Protein 2OXN (pdb70)

Organism: Vibrio cholerae serotype O1 (strain ATCC 39315 / El Tor Inaba N16961) (NCBI:txid243277)

Sequence (333 aa):
MGPLWLDVAGYELSAEDREILQHPTVGGVILFGRNYHDNQQLLALNKAIRQAAKRPILIGVDQEGGRVQRFREGFSRIPPAQYYARAENGVELAEQGGWLMAAELIAHDVDLSFAPVLDMGFACKAIGNRAFGEDVQTVLKHSSAFLRGMKAVGMATTGKHFPGHGAVIADSHLETPYDERETIAQDMAIFRAQIEAGVLDAMMPAHVVYPHYDAQPASGSSYWLKQVLREELGFKGIVFSDDLSMMEGAAVMGGPVERSHQALVAGCDMILICNKREAAVEVLDNLPIMEVPQAEALLKKQQFSYSELKRLERWQQASANMQRLIEQFSEHHH

Solvent-accessible surface area: 13878 Å² total; per-residue (Å²): 13,0,0,0,0,0,7,3,88,21,102,144,23,56,70,84,6,118,124,17,0,79,50,69,0,0,0,0,0,4,0,26,33,92,0,20,114,54,31,126,28,0,56,62,3,0,128,33,0,61,117,10,2,150,64,69,1,0,0,0,0,18,3,8,2,4,114,16,5,80,0,96,137,46,20,18,72,3,0,14,5,26,12,0,36,114,11,179,72,2,49,102,19,0,23,36,0,0,8,0,3,0,0,3,0,3,4,1,37,0,2,0,0,0,1,2,2,0,0,23,13,62,66,4,194,58,3,12,36,33,0,3,3,114,67,26,124,35,0,28,128,12,0,42,1,2,1,132,0,0,72,45,7,4,3,3,0,1,0,4,23,0,0,0,26,2,23,14,122,79,103,37,158,125,107,23,32,76,4,111,75,140,85,2,63,111,2,26,36,0,0,92,34,5,16,125,65,63,36,14,50,0,0,20,3,1,23,0,3,0,55,104,62,30,81,90,31,0,1,27,0,52,60,0,0,89,100,12,0,61,136,109,12,30,6,178,19,4,0,0,0,7,39,0,28,92,21,24,59,110,135,74,17,31,18,31,94,13,0,91,74,5,21,84,8,9,6,28,0,0,9,0,6,102,89,61,132,4,1,39,69,0,10,106,88,11,106,104,83,123,5,79,97,0,74,71,0,49,39,159,75,164,41,52,33,67,84,2,90,172,88,132,114,40,82,96,0,22,47,26,0,70,125,0,14,75,80,45,12,142,162,82,161

Secondary structure (DSSP, 8-state):
--SEEE--SSSS--HHHHHHHTSTTEEEEEE-GGG-S-HHHHHHHHHHHHHHHSS--EEEE-EEETTEES--TTS-----GGGGGGSTTHHHHHHHHHHHHHHHHHTTT--EE---B----S-STTTGGGSS-SSHHHHHHHHHHHHHHHHHTT---EEEEET--TT--S--SSSS-B---S--HHHHHHHHHHHHHT--SEEEE-S-BBTTTBSS-GGG-HIIIIIIIIIIT---SEEEEEEGGGS-HHHH-SHHHHHHHHHHHT-SEEE--S-HHHHHHHHHHSPP---GGGGGGS-S----HHHHHTSHHHHHHHHHHHHHHHHH-STT-

Structure (mmCIF, N/CA/C/O backbone):
data_2OXN
#
_entry.id   2OXN
#
_cell.length_a   48.734
_cell.length_b   67.850
_cell.length_c   96.894
_cell.angle_alpha   90.000
_cell.angle_beta   90.000
_cell.angle_gamma   90.000
#
_symmetry.space_group_name_H-M   'P 21 21 21'
#
loop_
_entity.id
_entity.type
_entity.pdbx_description
1 polymer Beta-hexosaminidase
2 non-polymer 'O-(2-ACETAMIDO-2-DEOXY D-GLUCOPYRANOSYLIDENE) AMINO-N-PHENYLCARBAMATE'
3 water water
#
loop_
_atom_site.group_PDB
_atom_site.id
_atom_site.type_symbol
_atom_site.label_atom_id
_atom_site.label_alt_id
_atom_site.label_comp_id
_atom_site.label_asym_id
_atom_site.label_entity_id
_atom_site.label_seq_id
_atom_site.pdbx_PDB_ins_code
_atom_site.Cartn_x
_atom_site.Cartn_y
_atom_site.Cartn_z
_atom_site.occupancy
_atom_site.B_iso_or_equiv
_atom_site.auth_seq_id
_atom_site.auth_comp_id
_atom_site.auth_asym_id
_atom_site.auth_atom_id
_atom_site.pdbx_PDB_model_num
ATOM 1 N N . MET A 1 1 ? -18.621 -6.865 4.099 1.00 9.96 1 MET A N 1
ATOM 2 C CA . MET A 1 1 ? -17.227 -7.335 4.361 1.00 9.63 1 MET A CA 1
ATOM 3 C C . MET A 1 1 ? -17.264 -8.467 5.357 1.00 8.11 1 MET A C 1
ATOM 4 O O . MET A 1 1 ? -17.847 -8.327 6.433 1.00 7.87 1 MET A O 1
ATOM 9 N N . GLY A 1 2 ? -16.622 -9.569 5.002 1.00 6.80 2 GLY A N 1
ATOM 10 C CA . GLY A 1 2 ? -16.415 -10.660 5.930 1.00 6.73 2 GLY A CA 1
ATOM 11 C C . GLY A 1 2 ? -15.089 -10.528 6.648 1.00 6.45 2 GLY A C 1
ATOM 12 O O . GLY A 1 2 ? -14.388 -9.526 6.506 1.00 6.11 2 GLY A O 1
ATOM 13 N N . PRO A 1 3 ? -14.750 -11.533 7.456 1.00 5.71 3 PRO A N 1
ATOM 14 C CA . PRO A 1 3 ? -13.564 -11.427 8.304 1.00 5.22 3 PRO A CA 1
ATOM 15 C C . PRO A 1 3 ? -12.220 -11.653 7.614 1.00 5.25 3 PRO A C 1
ATOM 16 O O . PRO A 1 3 ? -11.187 -11.329 8.194 1.00 5.03 3 PRO A O 1
ATOM 20 N N . LEU A 1 4 ? -12.218 -12.237 6.421 1.00 4.78 4 LEU A N 1
ATOM 21 C CA . LEU A 1 4 ? -10.957 -12.777 5.870 1.00 4.81 4 LEU A CA 1
ATOM 22 C C . LEU A 1 4 ? -10.203 -11.780 4.978 1.00 4.31 4 LEU A C 1
ATOM 23 O O . LEU A 1 4 ? -10.765 -11.258 3.988 1.00 4.28 4 LEU A O 1
ATOM 28 N N . TRP A 1 5 ? -8.922 -11.559 5.325 1.00 4.10 5 TRP A N 1
ATOM 29 C CA . TRP A 1 5 ? -7.940 -10.942 4.445 1.00 4.55 5 TRP A CA 1
ATOM 30 C C . TRP A 1 5 ? -7.163 -12.066 3.757 1.00 5.24 5 TRP A C 1
ATOM 31 O O . TRP A 1 5 ? -6.590 -12.944 4.440 1.00 5.66 5 TRP A O 1
ATOM 42 N N . LEU A 1 6 ? -7.141 -12.038 2.434 1.00 4.92 6 LEU A N 1
ATOM 43 C CA . LEU A 1 6 ? -6.326 -12.968 1.645 1.00 5.37 6 LEU A CA 1
ATOM 44 C C . LEU A 1 6 ? -5.496 -12.191 0.607 1.00 5.06 6 LEU A C 1
ATOM 45 O O . LEU A 1 6 ? -5.507 -10.967 0.574 1.00 4.60 6 LEU A O 1
ATOM 50 N N . ASP A 1 7 ? -4.738 -12.912 -0.201 1.00 5.52 7 ASP A N 1
ATOM 51 C CA . ASP A 1 7 ? -3.841 -12.282 -1.181 1.00 5.27 7 ASP A CA 1
ATOM 52 C C . ASP A 1 7 ? -3.986 -13.022 -2.519 1.00 5.72 7 ASP A C 1
ATOM 53 O O . ASP A 1 7 ? -4.712 -14.023 -2.622 1.00 4.83 7 ASP A O 1
ATOM 58 N N . VAL A 1 8 ? -3.303 -12.504 -3.534 1.00 5.18 8 VAL A N 1
ATOM 59 C CA . VAL A 1 8 ? -3.317 -13.065 -4.871 1.00 5.23 8 VAL A CA 1
ATOM 60 C C . VAL A 1 8 ? -1.861 -13.261 -5.323 1.00 5.21 8 VAL A C 1
ATOM 61 O O . VAL A 1 8 ? -0.933 -12.684 -4.740 1.00 4.94 8 VAL A O 1
ATOM 65 N N . ALA A 1 9 ? -1.687 -14.029 -6.393 1.00 5.16 9 ALA A N 1
ATOM 66 C CA . ALA A 1 9 ? -0.366 -14.509 -6.803 1.00 5.42 9 ALA A CA 1
ATOM 67 C C . ALA A 1 9 ? 0.502 -13.456 -7.494 1.00 5.65 9 ALA A C 1
ATOM 68 O O . ALA A 1 9 ? 1.724 -13.492 -7.356 1.00 5.28 9 ALA A O 1
ATOM 70 N N . GLY A 1 10 ? -0.110 -12.535 -8.240 1.00 5.39 10 GLY A N 1
ATOM 71 C CA . GLY A 1 10 ? 0.667 -11.699 -9.152 1.00 6.05 10 GLY A CA 1
ATOM 72 C C . GLY A 1 10 ? 0.115 -10.330 -9.490 1.00 6.08 10 GLY A C 1
ATOM 73 O O . GLY A 1 10 ? -0.528 -9.668 -8.662 1.00 6.02 10 GLY A O 1
ATOM 74 N N . TYR A 1 11 ? 0.414 -9.898 -10.712 1.00 6.20 11 TYR A N 1
ATOM 75 C CA . TYR A 1 11 ? 0.148 -8.501 -11.123 1.00 7.32 11 TYR A CA 1
ATOM 76 C C . TYR A 1 11 ? -1.261 -8.232 -11.623 1.00 7.98 11 TYR A C 1
ATOM 77 O O . TYR A 1 11 ? -1.662 -7.068 -11.725 1.00 7.81 11 TYR A O 1
ATOM 86 N N . GLU A 1 12 ? -1.967 -9.294 -11.991 1.00 8.91 12 GLU A N 1
ATOM 87 C CA . GLU A 1 12 ? -3.339 -9.214 -12.476 1.00 9.86 12 GLU A CA 1
ATOM 88 C C . GLU A 1 12 ? -4.144 -10.326 -11.846 1.00 9.67 12 GLU A C 1
ATOM 89 O O . GLU A 1 12 ? -3.576 -11.306 -11.356 1.00 8.74 12 GLU A O 1
ATOM 95 N N . LEU A 1 13 ? -5.464 -10.187 -11.863 1.00 9.65 13 LEU A N 1
ATOM 96 C CA . LEU A 1 13 ? -6.341 -11.209 -11.294 1.00 9.98 13 LEU A CA 1
ATOM 97 C C . LEU A 1 13 ? -6.519 -12.392 -12.247 1.00 9.92 13 LEU A C 1
ATOM 98 O O . LEU A 1 13 ? -6.757 -12.185 -13.453 1.00 10.09 13 LEU A O 1
ATOM 103 N N . SER A 1 14 ? -6.448 -13.602 -11.700 1.00 9.85 14 SER A N 1
ATOM 104 C CA . SER A 1 14 ? -6.856 -14.807 -12.421 1.00 10.57 14 SER A CA 1
ATOM 105 C C . SER A 1 14 ? -8.376 -14.979 -12.373 1.00 10.36 14 SER A C 1
ATOM 106 O O . SER A 1 14 ? -9.080 -14.308 -11.620 1.00 10.16 14 SER A O 1
ATOM 109 N N . ALA A 1 15 ? -8.890 -15.931 -13.142 1.00 11.09 15 ALA A N 1
ATOM 110 C CA . ALA A 1 15 ? -10.300 -16.254 -13.036 1.00 11.28 15 ALA A CA 1
ATOM 111 C C . ALA A 1 15 ? -10.670 -16.692 -11.624 1.00 11.03 15 ALA A C 1
ATOM 112 O O . ALA A 1 15 ? -11.712 -16.276 -11.110 1.00 11.11 15 ALA A O 1
ATOM 114 N N . GLU A 1 16 ? -9.829 -17.523 -11.005 1.00 11.71 16 GLU A N 1
ATOM 115 C CA . GLU A 1 16 ? -10.076 -17.988 -9.629 1.00 11.77 16 GLU A CA 1
ATOM 116 C C . GLU A 1 16 ? -10.122 -16.791 -8.689 1.00 10.55 16 GLU A C 1
ATOM 117 O O . GLU A 1 16 ? -10.963 -16.745 -7.802 1.00 8.39 16 GLU A O 1
ATOM 123 N N . ASP A 1 17 ? -9.183 -15.857 -8.860 1.00 9.96 17 ASP A N 1
ATOM 124 C CA . ASP A 1 17 ? -9.153 -14.657 -8.009 1.00 10.46 17 ASP A CA 1
ATOM 125 C C . ASP A 1 17 ? -10.486 -13.928 -8.089 1.00 10.72 17 ASP A C 1
ATOM 126 O O . ASP A 1 17 ? -11.058 -13.561 -7.068 1.00 10.22 17 ASP A O 1
ATOM 131 N N . ARG A 1 18 ? -10.973 -13.708 -9.306 1.00 11.78 18 ARG A N 1
ATOM 132 C CA . ARG A 1 18 ? -12.212 -12.921 -9.496 1.00 13.38 18 ARG A CA 1
ATOM 133 C C . ARG A 1 18 ? -13.411 -13.583 -8.839 1.00 14.37 18 ARG A C 1
ATOM 134 O O . ARG A 1 18 ? -14.274 -12.896 -8.257 1.00 14.65 18 ARG A O 1
ATOM 142 N N . GLU A 1 19 ? -13.441 -14.911 -8.900 1.00 14.74 19 GLU A N 1
ATOM 143 C CA . GLU A 1 19 ? -14.487 -15.709 -8.248 1.00 15.08 19 GLU A CA 1
ATOM 144 C C . GLU A 1 19 ? -14.439 -15.621 -6.713 1.00 14.63 19 GLU A C 1
ATOM 145 O O . GLU A 1 19 ? -15.473 -15.396 -6.065 1.00 14.67 19 GLU A O 1
ATOM 151 N N . ILE A 1 20 ? -13.247 -15.819 -6.157 1.00 13.52 20 ILE A N 1
ATOM 152 C CA . ILE A 1 20 ? -13.005 -15.774 -4.710 1.00 13.02 20 ILE A CA 1
ATOM 153 C C . ILE A 1 20 ? -13.357 -14.425 -4.076 1.00 11.92 20 ILE A C 1
ATOM 154 O O . ILE A 1 20 ? -13.907 -14.370 -2.978 1.00 10.76 20 ILE A O 1
ATOM 159 N N . LEU A 1 21 ? -13.054 -13.341 -4.781 1.00 10.63 21 LEU A N 1
ATOM 160 C CA . LEU A 1 21 ? -13.177 -12.015 -4.205 1.00 11.13 21 LEU A CA 1
ATOM 161 C C . LEU A 1 21 ? -14.633 -11.646 -3.950 1.00 10.38 21 LEU A C 1
ATOM 162 O O . LEU A 1 21 ? -14.909 -10.804 -3.103 1.00 11.08 21 LEU A O 1
ATOM 167 N N . GLN A 1 22 ? -15.541 -12.310 -4.665 1.00 10.96 22 GLN A N 1
ATOM 168 C CA . GLN A 1 22 ? -17.000 -12.152 -4.487 1.00 11.87 22 GLN A CA 1
ATOM 169 C C . GLN A 1 22 ? -17.535 -12.838 -3.217 1.00 10.98 22 GLN A C 1
ATOM 170 O O . GLN A 1 22 ? -18.676 -12.596 -2.777 1.00 10.51 22 GLN A O 1
ATOM 176 N N . HIS A 1 23 ? -16.745 -13.747 -2.666 1.00 9.33 23 HIS A N 1
ATOM 177 C CA . HIS A 1 23 ? -17.225 -14.549 -1.562 1.00 9.13 23 HIS A CA 1
ATOM 178 C C . HIS A 1 23 ? -17.468 -13.684 -0.311 1.00 8.18 23 HIS A C 1
ATOM 179 O O . HIS A 1 23 ? -16.633 -12.859 0.047 1.00 8.53 23 HIS A O 1
ATOM 186 N N . PRO A 1 24 ? -18.646 -13.839 0.335 1.00 7.55 24 PRO A N 1
ATOM 187 C CA . PRO A 1 24 ? -18.982 -12.961 1.475 1.00 7.17 24 PRO A CA 1
ATOM 188 C C . PRO A 1 24 ? -18.037 -13.005 2.690 1.00 6.67 24 PRO A C 1
ATOM 189 O O . PRO A 1 24 ? -17.998 -12.073 3.495 1.00 6.01 24 PRO A O 1
ATOM 193 N N . THR A 1 25 ? -17.299 -14.097 2.829 1.00 6.21 25 THR A N 1
ATOM 194 C CA . THR A 1 25 ? -16.312 -14.244 3.900 1.00 5.16 25 THR A CA 1
ATOM 195 C C . THR A 1 25 ? -15.070 -13.365 3.674 1.00 4.92 25 THR A C 1
ATOM 196 O O . THR A 1 25 ? -14.397 -12.992 4.630 1.00 4.73 25 THR A O 1
ATOM 200 N N . VAL A 1 26 ? -14.820 -12.978 2.433 1.00 4.55 26 VAL A N 1
ATOM 201 C CA . VAL A 1 26 ? -13.712 -12.058 2.141 1.00 5.14 26 VAL A CA 1
ATOM 202 C C . VAL A 1 26 ? -14.060 -10.643 2.640 1.00 4.91 26 VAL A C 1
ATOM 203 O O . VAL A 1 26 ? -15.168 -10.123 2.393 1.00 5.81 26 VAL A O 1
ATOM 207 N N . GLY A 1 27 ? -13.107 -10.021 3.339 1.00 4.30 27 GLY A N 1
ATOM 208 C CA . GLY A 1 27 ? -13.183 -8.625 3.736 1.00 5.04 27 GLY A CA 1
ATOM 209 C C . GLY A 1 27 ? -12.112 -7.733 3.155 1.00 5.20 27 GLY A C 1
ATOM 210 O O . GLY A 1 27 ? -12.316 -6.520 3.048 1.00 5.77 27 GLY A O 1
ATOM 211 N N . GLY A 1 28 ? -10.962 -8.310 2.784 1.00 4.68 28 GLY A N 1
ATOM 212 C CA . GLY A 1 28 ? -9.872 -7.494 2.292 1.00 4.13 28 GLY A CA 1
ATOM 213 C C . GLY A 1 28 ? -8.850 -8.262 1.501 1.00 4.76 28 GLY A C 1
ATOM 214 O O . GLY A 1 28 ? -8.764 -9.491 1.591 1.00 4.95 28 GLY A O 1
ATOM 215 N N . VAL A 1 29 ? -8.065 -7.526 0.726 1.00 4.51 29 VAL A N 1
ATOM 216 C CA . VAL A 1 29 ? -6.907 -8.090 0.053 1.00 4.78 29 VAL A CA 1
ATOM 217 C C . VAL A 1 29 ? -5.679 -7.413 0.602 1.00 5.02 29 VAL A C 1
ATOM 218 O O . VAL A 1 29 ? -5.642 -6.180 0.666 1.00 5.71 29 VAL A O 1
ATOM 222 N N . ILE A 1 30 ? -4.715 -8.206 1.049 1.00 4.64 30 ILE A N 1
ATOM 223 C CA . ILE A 1 30 ? -3.402 -7.686 1.425 1.00 4.60 30 ILE A CA 1
ATOM 224 C C . ILE A 1 30 ? -2.480 -7.866 0.226 1.00 4.62 30 ILE A C 1
ATOM 225 O O . ILE A 1 30 ? -2.331 -8.980 -0.278 1.00 4.26 30 ILE A O 1
ATOM 230 N N . LEU A 1 31 ? -1.887 -6.760 -0.228 1.00 3.37 31 LEU A N 1
ATOM 231 C CA . LEU A 1 31 ? -0.948 -6.758 -1.341 1.00 3.88 31 LEU A CA 1
ATOM 232 C C . LEU A 1 31 ? 0.503 -6.852 -0.853 1.00 4.06 31 LEU A C 1
ATOM 233 O O . LEU A 1 31 ? 0.852 -6.382 0.237 1.00 3.37 31 LEU A O 1
ATOM 238 N N . PHE A 1 32 ? 1.312 -7.485 -1.693 1.00 4.06 32 PHE A N 1
ATOM 239 C CA . PHE A 1 32 ? 2.726 -7.670 -1.448 1.00 4.56 32 PHE A CA 1
ATOM 240 C C . PHE A 1 32 ? 3.529 -7.143 -2.642 1.00 3.78 32 PHE A C 1
ATOM 241 O O . PHE A 1 32 ? 2.969 -6.746 -3.645 1.00 4.81 32 PHE A O 1
ATOM 249 N N . GLY A 1 33 ? 4.855 -7.147 -2.523 1.00 4.53 33 GLY A N 1
ATOM 250 C CA . GLY A 1 33 ? 5.708 -6.699 -3.608 1.00 4.52 33 GLY A CA 1
ATOM 251 C C . GLY A 1 33 ? 5.441 -7.466 -4.896 1.00 5.34 33 GLY A C 1
ATOM 252 O O . GLY A 1 33 ? 5.595 -6.930 -6.015 1.00 6.31 33 GLY A O 1
ATOM 253 N N . ARG A 1 34 ? 5.078 -8.744 -4.764 1.00 4.82 34 ARG A N 1
ATOM 254 C CA . ARG A 1 34 ? 4.825 -9.595 -5.944 1.00 4.92 34 ARG A CA 1
ATOM 255 C C . ARG A 1 34 ? 3.570 -9.185 -6.721 1.00 4.91 34 ARG A C 1
ATOM 256 O O . ARG A 1 34 ? 3.311 -9.693 -7.820 1.00 4.98 34 ARG A O 1
ATOM 264 N N . ASN A 1 35 ? 2.765 -8.311 -6.120 1.00 4.37 35 ASN A N 1
ATOM 265 C CA . ASN A 1 35 ? 1.594 -7.754 -6.790 1.00 5.29 35 ASN A CA 1
ATOM 266 C C . ASN A 1 35 ? 1.877 -6.383 -7.390 1.00 5.51 35 ASN A C 1
ATOM 267 O O . ASN A 1 35 ? 0.962 -5.757 -7.918 1.00 5.54 35 ASN A O 1
ATOM 272 N N . TYR A 1 36 ? 3.135 -5.946 -7.326 1.00 6.05 36 TYR A N 1
ATOM 273 C CA . TYR A 1 36 ? 3.514 -4.617 -7.792 1.00 6.32 36 TYR A CA 1
ATOM 274 C C . TYR A 1 36 ? 4.643 -4.674 -8.825 1.00 7.23 36 TYR A C 1
ATOM 275 O O . TYR A 1 36 ? 5.769 -5.073 -8.508 1.00 6.80 36 TYR A O 1
ATOM 284 N N . HIS A 1 37 ? 4.308 -4.258 -10.047 1.00 8.05 37 HIS A N 1
ATOM 285 C CA . HIS A 1 37 ? 5.271 -4.084 -11.125 1.00 8.58 37 HIS A CA 1
ATOM 286 C C . HIS A 1 37 ? 5.533 -2.597 -11.407 1.00 8.71 37 HIS A C 1
ATOM 287 O O . HIS A 1 37 ? 6.693 -2.169 -11.504 1.00 9.35 37 HIS A O 1
ATOM 294 N N . ASP A 1 38 ? 4.455 -1.830 -11.531 1.00 7.94 38 ASP A N 1
ATOM 295 C CA . ASP A 1 38 ? 4.528 -0.394 -11.809 1.00 8.45 38 ASP A CA 1
ATOM 296 C C . ASP A 1 38 ? 3.235 0.320 -11.429 1.00 8.10 38 ASP A C 1
ATOM 297 O O . ASP A 1 38 ? 2.194 -0.312 -11.186 1.00 7.01 38 ASP A O 1
ATOM 302 N N . ASN A 1 39 ? 3.293 1.645 -11.394 1.00 7.46 39 ASN A N 1
ATOM 303 C CA . ASN A 1 39 ? 2.179 2.454 -10.892 1.00 7.98 39 ASN A CA 1
ATOM 304 C C . ASN A 1 39 ? 0.862 2.190 -11.619 1.00 8.40 39 ASN A C 1
ATOM 305 O O . ASN A 1 39 ? -0.180 2.021 -10.994 1.00 8.19 39 ASN A O 1
ATOM 310 N N . GLN A 1 40 ? 0.891 2.193 -12.949 1.00 8.21 40 GLN A N 1
ATOM 311 C CA . GLN A 1 40 ? -0.338 1.968 -13.708 1.00 8.83 40 GLN A CA 1
ATOM 312 C C . GLN A 1 40 ? -0.912 0.556 -13.536 1.00 7.85 40 GLN A C 1
ATOM 313 O O . GLN A 1 40 ? -2.130 0.372 -13.442 1.00 7.62 40 GLN A O 1
ATOM 319 N N . GLN A 1 41 ? -0.025 -0.427 -13.475 1.00 7.56 41 GLN A N 1
ATOM 320 C CA . GLN A 1 41 ? -0.427 -1.824 -13.241 1.00 7.71 41 GLN A CA 1
ATOM 321 C C . GLN A 1 41 ? -1.123 -1.955 -11.863 1.00 6.86 41 GLN A C 1
ATOM 322 O O . GLN A 1 41 ? -2.121 -2.680 -11.708 1.00 7.07 41 GLN A O 1
ATOM 328 N N . LEU A 1 42 ? -0.611 -1.240 -10.864 1.00 6.57 42 LEU A N 1
ATOM 329 C CA . LEU A 1 42 ? -1.199 -1.295 -9.514 1.00 6.71 42 LEU A CA 1
ATOM 330 C C . LEU A 1 42 ? -2.610 -0.703 -9.505 1.00 6.53 42 LEU A C 1
ATOM 331 O O . LEU A 1 42 ? -3.556 -1.282 -8.956 1.00 5.95 42 LEU A O 1
ATOM 336 N N . LEU A 1 43 ? -2.743 0.480 -10.107 1.00 7.39 43 LEU A N 1
ATOM 337 C CA . LEU A 1 43 ? -4.055 1.096 -10.240 1.00 7.22 43 LEU A CA 1
ATOM 338 C C . LEU A 1 43 ? -5.057 0.128 -10.921 1.00 6.90 43 LEU A C 1
ATOM 339 O O . LEU A 1 43 ? -6.199 -0.003 -10.493 1.00 7.38 43 LEU A O 1
ATOM 344 N N . ALA A 1 44 ? -4.599 -0.564 -11.952 1.00 6.88 44 ALA A N 1
ATOM 345 C CA . ALA A 1 44 ? -5.444 -1.478 -12.716 1.00 6.89 44 ALA A CA 1
ATOM 346 C C . ALA A 1 44 ? -5.861 -2.677 -11.851 1.00 6.99 44 ALA A C 1
ATOM 347 O O . ALA A 1 44 ? -7.033 -3.079 -11.841 1.00 8.12 44 ALA A O 1
ATOM 349 N N . LEU A 1 45 ? -4.889 -3.231 -11.116 1.00 6.58 45 LEU A N 1
ATOM 350 C CA . LEU A 1 45 ? -5.138 -4.337 -10.196 1.00 5.98 45 LEU A CA 1
ATOM 351 C C . LEU A 1 45 ? -6.171 -3.950 -9.124 1.00 5.59 45 LEU A C 1
ATOM 352 O O . LEU A 1 45 ? -7.106 -4.695 -8.865 1.00 5.74 45 LEU A O 1
ATOM 357 N N . ASN A 1 46 ? -6.032 -2.770 -8.531 1.00 5.18 46 ASN A N 1
ATOM 358 C CA . ASN A 1 46 ? -6.955 -2.339 -7.485 1.00 5.93 46 ASN A CA 1
ATOM 359 C C . ASN A 1 46 ? -8.368 -2.086 -8.042 1.00 6.52 46 ASN A C 1
ATOM 360 O O . ASN A 1 46 ? -9.359 -2.479 -7.439 1.00 6.43 46 ASN A O 1
ATOM 365 N N . LYS A 1 47 ? -8.447 -1.477 -9.217 1.00 6.88 47 LYS A N 1
ATOM 366 C CA . LYS A 1 47 ? -9.737 -1.340 -9.900 1.00 7.90 47 LYS A CA 1
ATOM 367 C C . LYS A 1 47 ? -10.376 -2.707 -10.092 1.00 7.84 47 LYS A C 1
ATOM 368 O O . LYS A 1 47 ? -11.551 -2.895 -9.812 1.00 7.79 47 LYS A O 1
ATOM 374 N N . ALA A 1 48 ? -9.585 -3.667 -10.544 1.00 7.56 48 ALA A N 1
ATOM 375 C CA . ALA A 1 48 ? -10.077 -5.020 -10.822 1.00 7.38 48 ALA A CA 1
ATOM 376 C C . ALA A 1 48 ? -10.555 -5.739 -9.564 1.00 7.45 48 ALA A C 1
ATOM 377 O O . ALA A 1 48 ? -11.614 -6.398 -9.563 1.00 7.78 48 ALA A O 1
ATOM 379 N N . ILE A 1 49 ? -9.789 -5.592 -8.478 1.00 6.61 49 ILE A N 1
ATOM 380 C CA . ILE A 1 49 ? -10.171 -6.147 -7.194 1.00 6.90 49 ILE A CA 1
ATOM 381 C C . ILE A 1 49 ? -11.537 -5.599 -6.771 1.00 6.95 49 ILE A C 1
ATOM 382 O O . ILE A 1 49 ? -12.423 -6.377 -6.410 1.00 7.26 49 ILE A O 1
ATOM 387 N N . ARG A 1 50 ? -11.702 -4.278 -6.823 1.00 6.71 50 ARG A N 1
ATOM 388 C CA . ARG A 1 50 ? -12.958 -3.641 -6.371 1.00 7.94 50 ARG A CA 1
ATOM 389 C C . ARG A 1 50 ? -14.143 -4.032 -7.269 1.00 8.60 50 ARG A C 1
ATOM 390 O O . ARG A 1 50 ? -15.260 -4.245 -6.785 1.00 8.32 50 ARG A O 1
ATOM 398 N N . GLN A 1 51 ? -13.883 -4.138 -8.564 1.00 9.34 51 GLN A N 1
ATOM 399 C CA . GLN A 1 51 ? -14.921 -4.595 -9.508 1.00 11.08 51 GLN A CA 1
ATOM 400 C C . GLN A 1 51 ? -15.310 -6.050 -9.275 1.00 11.01 51 GLN A C 1
ATOM 401 O O . GLN A 1 51 ? -16.487 -6.411 -9.343 1.00 11.73 51 GLN A O 1
ATOM 407 N N . ALA A 1 52 ? -14.329 -6.883 -8.962 1.00 10.59 52 ALA A N 1
ATOM 408 C CA . ALA A 1 52 ? -14.594 -8.303 -8.750 1.00 11.00 52 ALA A CA 1
ATOM 409 C C . ALA A 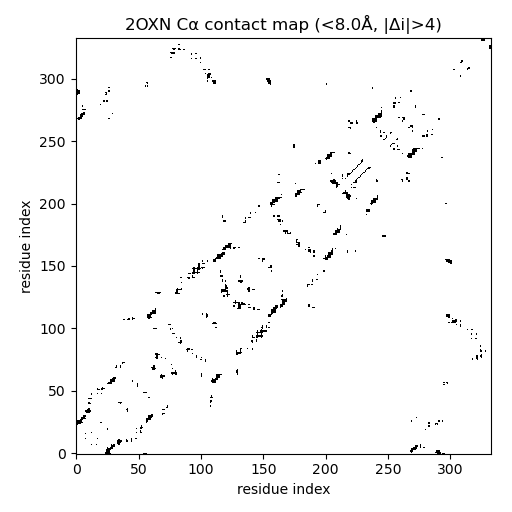1 52 ? -15.394 -8.560 -7.466 1.00 11.29 52 ALA A C 1
ATOM 410 O O . ALA A 1 52 ? -16.236 -9.474 -7.426 1.00 11.59 52 ALA A O 1
ATOM 412 N N . ALA A 1 53 ? -15.154 -7.755 -6.431 1.00 11.22 53 ALA A N 1
ATOM 413 C CA . ALA A 1 53 ? -15.797 -7.941 -5.129 1.00 12.32 53 ALA A CA 1
ATOM 414 C C . ALA A 1 53 ? -17.282 -7.607 -5.172 1.00 12.35 53 ALA A C 1
ATOM 415 O O . ALA A 1 53 ? -18.062 -8.206 -4.446 1.00 13.69 53 ALA A O 1
ATOM 417 N N . LYS A 1 54 ? -17.665 -6.649 -6.017 1.00 13.74 54 LYS A N 1
ATOM 418 C CA . LYS A 1 54 ? -19.086 -6.244 -6.174 1.00 14.33 54 LYS A CA 1
ATOM 419 C C . LYS A 1 54 ? -19.752 -5.717 -4.885 1.00 14.58 54 LYS A C 1
ATOM 420 O O . LYS A 1 54 ? -20.991 -5.693 -4.766 1.00 15.16 54 LYS A O 1
ATOM 426 N N . ARG A 1 55 ? -18.923 -5.318 -3.929 1.00 12.29 55 ARG A N 1
ATOM 427 C CA . ARG A 1 55 ? -19.312 -4.688 -2.673 1.00 12.17 55 ARG A CA 1
ATOM 428 C C . ARG A 1 55 ? -18.006 -4.055 -2.168 1.00 10.56 55 ARG A C 1
ATOM 429 O O . ARG A 1 55 ? -16.939 -4.389 -2.696 1.00 9.31 55 ARG A O 1
ATOM 437 N N . PRO A 1 56 ? -18.087 -3.157 -1.180 1.00 9.14 56 PRO A N 1
ATOM 438 C CA . PRO A 1 56 ? -16.875 -2.585 -0.606 1.00 8.65 56 PRO A CA 1
ATOM 439 C C . PRO A 1 56 ? -15.934 -3.670 -0.091 1.00 8.12 56 PRO A C 1
ATOM 440 O O . PRO A 1 56 ? -16.370 -4.654 0.511 1.00 6.95 56 PRO A O 1
ATOM 444 N N . ILE A 1 57 ? -14.656 -3.490 -0.396 1.00 6.92 57 ILE A N 1
ATOM 445 C CA . ILE A 1 57 ? -13.616 -4.399 0.050 1.00 6.06 57 ILE A CA 1
ATOM 446 C C . ILE A 1 57 ? -12.383 -3.568 0.382 1.00 5.59 57 ILE A C 1
ATOM 447 O O . ILE A 1 57 ? -12.120 -2.569 -0.291 1.00 5.96 57 ILE A O 1
ATOM 452 N N . LEU A 1 58 ? -11.644 -3.971 1.417 1.00 4.86 58 LEU A N 1
ATOM 453 C CA . LEU A 1 58 ? -10.441 -3.253 1.844 1.00 4.52 58 LEU A CA 1
ATOM 454 C C . LEU A 1 58 ? -9.249 -3.709 1.039 1.00 4.23 58 LEU A C 1
ATOM 455 O O . LEU A 1 58 ? -9.129 -4.894 0.745 1.00 4.29 58 LEU A O 1
ATOM 460 N N . ILE A 1 59 ? -8.372 -2.766 0.685 1.00 3.56 59 ILE A N 1
ATOM 461 C CA . ILE A 1 59 ? -7.089 -3.092 0.075 1.00 3.75 59 ILE A CA 1
ATOM 462 C C . ILE A 1 59 ? -6.003 -2.509 0.971 1.00 4.18 59 ILE A C 1
ATOM 463 O O . ILE A 1 59 ? -5.976 -1.282 1.222 1.00 4.50 59 ILE A O 1
ATOM 468 N N . GLY A 1 60 ? -5.144 -3.400 1.465 1.00 3.71 60 GLY A N 1
ATOM 469 C CA . GLY A 1 60 ? -4.126 -3.065 2.456 1.00 3.49 60 GLY A CA 1
ATOM 470 C C . GLY A 1 60 ? -2.745 -3.544 2.040 1.00 3.20 60 GLY A C 1
ATOM 471 O O . GLY A 1 60 ? -2.598 -4.375 1.152 1.00 4.39 60 GLY A O 1
ATOM 472 N N . VAL A 1 61 ? -1.732 -3.003 2.704 1.00 3.26 61 VAL A N 1
ATOM 473 C CA . VAL A 1 61 ? -0.341 -3.285 2.371 1.00 3.70 61 VAL A CA 1
ATOM 474 C C . VAL A 1 61 ? 0.525 -2.943 3.573 1.00 2.96 61 VAL A C 1
ATOM 475 O O . VAL A 1 61 ? 0.221 -2.011 4.316 1.00 4.57 61 VAL A O 1
ATOM 479 N N . ASP A 1 62 ? 1.622 -3.681 3.752 1.00 4.07 62 ASP A N 1
ATOM 480 C CA . ASP A 1 62 ? 2.648 -3.309 4.733 1.00 4.46 62 ASP A CA 1
ATOM 481 C C . ASP A 1 62 ? 3.569 -2.245 4.129 1.00 4.35 62 ASP A C 1
ATOM 482 O O . ASP A 1 62 ? 4.521 -2.569 3.415 1.00 6.31 62 ASP A O 1
ATOM 487 N N . GLN A 1 63 ? 3.250 -0.983 4.370 1.00 4.71 63 GLN A N 1
ATOM 488 C CA . GLN A 1 63 ? 4.023 0.128 3.811 1.00 4.52 63 GLN A CA 1
ATOM 489 C C . GLN A 1 63 ? 4.438 1.047 4.964 1.00 4.74 63 GLN A C 1
ATOM 490 O O . GLN A 1 63 ? 3.802 2.062 5.214 1.00 4.74 63 GLN A O 1
ATOM 496 N N . GLU A 1 64 ? 5.494 0.650 5.669 1.00 4.77 64 GLU A N 1
ATOM 497 C CA . GLU A 1 64 ? 5.957 1.332 6.873 1.00 5.07 64 GLU A CA 1
ATOM 498 C C . GLU A 1 64 ? 7.043 2.340 6.558 1.00 5.41 64 GLU A C 1
ATOM 499 O O . GLU A 1 64 ? 7.188 3.336 7.266 1.00 4.95 64 GLU A O 1
ATOM 505 N N . GLY A 1 65 ? 7.840 2.021 5.533 1.00 4.84 65 GLY A N 1
ATOM 506 C CA . GLY A 1 65 ? 9.100 2.699 5.240 1.00 5.51 65 GLY A CA 1
ATOM 507 C C . GLY A 1 65 ? 10.293 1.803 5.576 1.00 5.95 65 GLY A C 1
ATOM 508 O O . GLY A 1 65 ? 10.169 0.793 6.294 1.00 5.34 65 GLY A O 1
ATOM 509 N N . GLY A 1 66 ? 11.457 2.148 5.034 1.00 5.87 66 GLY A N 1
ATOM 510 C CA . GLY A 1 66 ? 12.683 1.440 5.366 1.00 6.79 66 GLY A CA 1
ATOM 511 C C . GLY A 1 66 ? 12.636 -0.005 4.897 1.00 6.53 66 GLY A C 1
ATOM 512 O O . GLY A 1 66 ? 12.420 -0.294 3.722 1.00 6.89 66 GLY A O 1
ATOM 513 N N . ARG A 1 67 ? 12.850 -0.919 5.824 1.00 7.06 67 ARG A N 1
ATOM 514 C CA . ARG A 1 67 ? 12.872 -2.346 5.513 1.00 8.41 67 ARG A CA 1
ATOM 515 C C . ARG A 1 67 ? 11.533 -2.921 5.043 1.00 8.04 67 ARG A C 1
ATOM 516 O O . ARG A 1 67 ? 11.497 -4.013 4.444 1.00 8.18 67 ARG A O 1
ATOM 524 N N . VAL A 1 68 ? 10.437 -2.204 5.330 1.00 6.86 68 VAL A N 1
ATOM 525 C CA . VAL A 1 68 ? 9.090 -2.669 4.982 1.00 6.07 68 VAL A CA 1
ATOM 526 C C . VAL A 1 68 ? 8.391 -1.612 4.126 1.00 5.91 68 VAL A C 1
ATOM 527 O O . VAL A 1 68 ? 7.748 -0.705 4.643 1.00 6.18 68 VAL A O 1
ATOM 531 N N . GLN A 1 69 ? 8.598 -1.709 2.822 1.00 5.52 69 GLN A N 1
ATOM 532 C CA . GLN A 1 69 ? 7.926 -0.845 1.847 1.00 4.92 69 GLN A CA 1
ATOM 533 C C . GLN A 1 69 ? 7.683 -1.691 0.606 1.00 4.78 69 GLN A C 1
ATOM 534 O O . GLN A 1 69 ? 8.624 -1.945 -0.181 1.00 5.35 69 GLN A O 1
ATOM 540 N N . ARG A 1 70 ? 6.451 -2.182 0.421 1.00 5.03 70 ARG A N 1
ATOM 541 C CA . ARG A 1 70 ? 6.194 -3.129 -0.680 1.00 5.28 70 ARG A CA 1
ATOM 542 C C . ARG A 1 70 ? 6.281 -2.476 -2.057 1.00 6.02 70 ARG A C 1
ATOM 543 O O . ARG A 1 70 ? 6.715 -3.121 -3.012 1.00 6.84 70 ARG A O 1
ATOM 551 N N . PHE A 1 71 ? 5.853 -1.214 -2.161 1.00 6.06 71 PHE A N 1
ATOM 552 C CA . PHE A 1 71 ? 5.832 -0.508 -3.440 1.00 6.00 71 PHE A CA 1
ATOM 553 C C . PHE A 1 71 ? 6.895 0.586 -3.379 1.00 6.61 71 PHE A C 1
ATOM 554 O O . PHE A 1 71 ? 6.751 1.546 -2.622 1.00 5.49 71 PHE A O 1
ATOM 562 N N . ARG A 1 72 ? 7.963 0.390 -4.150 1.00 6.99 72 ARG A N 1
ATOM 563 C CA . ARG A 1 72 ? 9.117 1.307 -4.139 1.00 8.22 72 ARG A CA 1
ATOM 564 C C . ARG A 1 72 ? 9.322 2.029 -5.480 1.00 8.27 72 ARG A C 1
ATOM 565 O O . ARG A 1 72 ? 9.356 3.266 -5.532 1.00 7.16 72 ARG A O 1
ATOM 573 N N . GLU A 1 73 ? 9.484 1.269 -6.556 1.00 9.63 73 GLU A N 1
ATOM 574 C CA . GLU A 1 73 ? 9.787 1.864 -7.854 1.00 10.01 73 GLU A CA 1
ATOM 575 C C . GLU A 1 73 ? 8.575 2.675 -8.31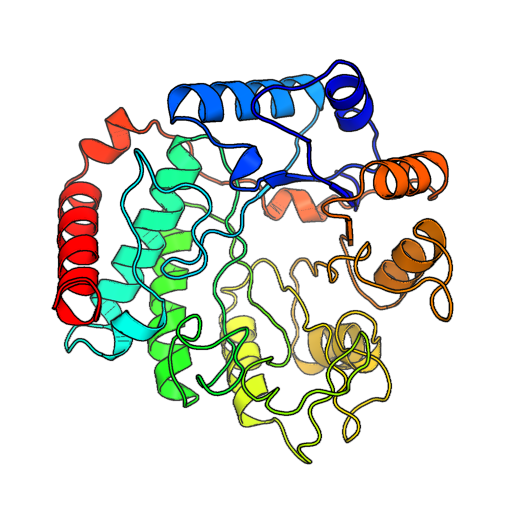1 1.00 9.54 73 GLU A C 1
ATOM 576 O O . GLU A 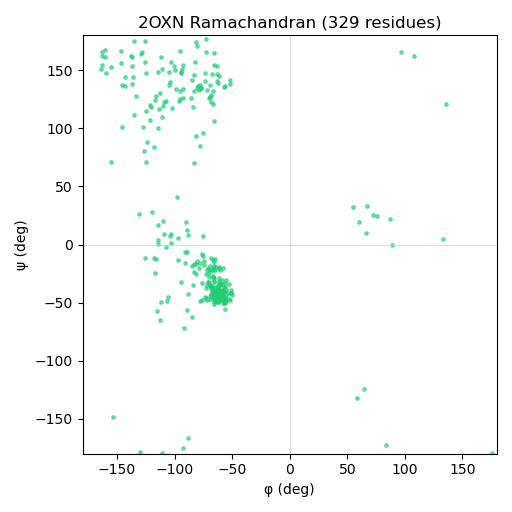1 73 ? 7.474 2.141 -8.420 1.00 10.98 73 GLU A O 1
ATOM 582 N N . GLY A 1 74 ? 8.774 3.965 -8.537 1.00 8.28 74 GLY A N 1
ATOM 583 C CA . GLY A 1 74 ? 7.693 4.851 -8.970 1.00 7.69 74 GLY A CA 1
ATOM 584 C C . GLY A 1 74 ? 6.940 5.461 -7.802 1.00 7.37 74 GLY A C 1
ATOM 585 O O . GLY A 1 74 ? 6.013 6.264 -7.997 1.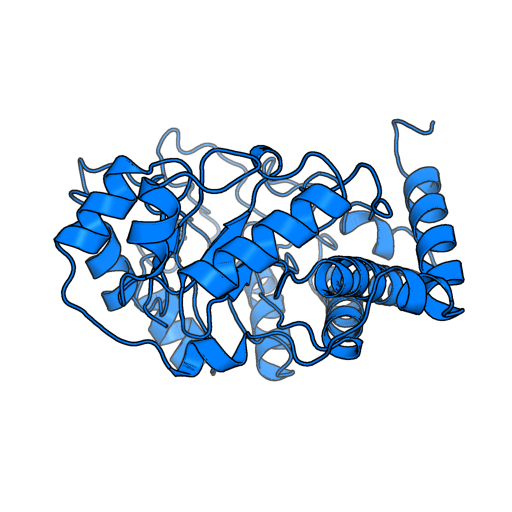00 6.85 74 GLY A O 1
ATOM 586 N N . PHE A 1 75 ? 7.371 5.103 -6.593 1.00 7.15 75 PHE A N 1
ATOM 587 C CA . PHE A 1 75 ? 6.914 5.749 -5.338 1.00 6.61 75 PHE A CA 1
ATOM 588 C C . PHE A 1 75 ? 8.062 6.532 -4.693 1.00 6.26 75 PHE A C 1
ATOM 589 O O . PHE A 1 75 ? 9.250 6.280 -4.958 1.00 7.16 75 PHE A O 1
ATOM 597 N N . SER A 1 76 ? 7.707 7.453 -3.804 1.00 5.38 76 SER A N 1
ATOM 598 C CA . SER A 1 76 ? 8.705 8.073 -2.930 1.00 5.90 76 SER A CA 1
ATOM 599 C C . SER A 1 76 ? 9.209 7.027 -1.935 1.00 6.27 76 SER A C 1
ATOM 600 O O . SER A 1 76 ? 8.410 6.299 -1.344 1.00 6.10 76 SER A O 1
ATOM 603 N N . ARG A 1 77 ? 10.513 6.992 -1.699 1.00 6.63 77 ARG A N 1
ATOM 604 C CA . ARG A 1 77 ? 11.040 6.110 -0.674 1.00 7.11 77 ARG A CA 1
ATOM 605 C C . ARG A 1 77 ? 10.816 6.734 0.698 1.00 7.29 77 ARG A C 1
ATOM 606 O O . ARG A 1 77 ? 11.044 7.923 0.897 1.00 7.87 77 ARG A O 1
ATOM 614 N N . ILE A 1 78 ? 10.307 5.936 1.628 1.00 6.67 78 ILE A N 1
ATOM 615 C CA . ILE A 1 78 ? 10.037 6.384 2.988 1.00 6.53 78 ILE A CA 1
ATOM 616 C C . ILE A 1 78 ? 11.139 5.781 3.866 1.00 6.65 78 ILE A C 1
ATOM 617 O O . ILE A 1 78 ? 11.477 4.609 3.696 1.00 5.56 78 ILE A O 1
ATOM 622 N N . PRO A 1 79 ? 11.689 6.569 4.803 1.00 6.67 79 PRO A N 1
ATOM 623 C CA . PRO A 1 79 ? 12.801 6.023 5.609 1.00 6.16 79 PRO A CA 1
ATOM 624 C C . PRO A 1 79 ? 12.347 4.978 6.623 1.00 5.32 79 PRO A C 1
ATOM 625 O O . PRO A 1 79 ? 11.147 4.902 6.929 1.00 4.65 79 PRO A O 1
ATOM 629 N N . PRO A 1 80 ? 13.302 4.218 7.187 1.00 5.61 80 PRO A N 1
ATOM 630 C CA . PRO A 1 80 ? 12.997 3.461 8.408 1.00 5.64 80 PRO A CA 1
ATOM 631 C C . PRO A 1 80 ? 12.387 4.379 9.452 1.00 5.21 80 PRO A C 1
ATOM 632 O O . PRO A 1 80 ? 12.837 5.538 9.628 1.00 5.19 80 PRO A O 1
ATOM 636 N N . ALA A 1 81 ? 11.351 3.889 10.135 1.00 4.98 81 ALA A N 1
ATOM 637 C CA . ALA A 1 81 ? 10.676 4.687 11.177 1.00 5.13 81 ALA A CA 1
ATOM 638 C C . ALA A 1 81 ? 11.664 5.184 12.243 1.00 4.95 81 ALA A C 1
ATOM 639 O O . ALA A 1 81 ? 11.488 6.249 12.802 1.00 5.31 81 ALA A O 1
ATOM 641 N N . GLN A 1 82 ? 12.718 4.415 12.494 1.00 5.79 82 GLN A N 1
ATOM 642 C CA . GLN A 1 82 ? 13.802 4.831 13.403 1.00 5.90 82 GLN A CA 1
ATOM 643 C C . GLN A 1 82 ? 14.402 6.209 13.077 1.00 6.05 82 GLN A C 1
ATOM 644 O O . GLN A 1 82 ? 14.817 6.950 13.976 1.00 6.40 82 GLN A O 1
ATOM 650 N N . TYR A 1 8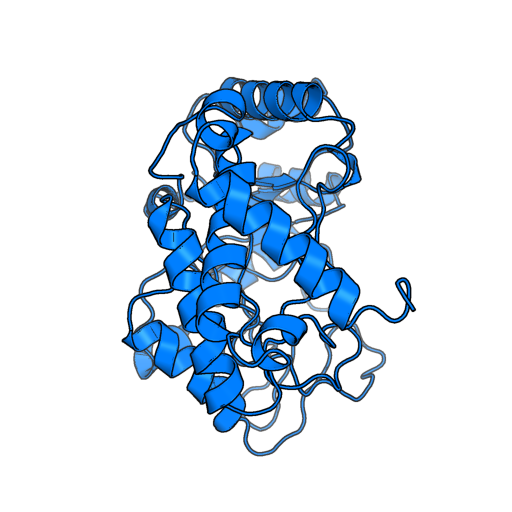3 ? 14.462 6.561 11.796 1.00 5.64 83 TYR A N 1
ATOM 651 C CA . TYR A 1 83 ? 15.224 7.761 11.398 1.00 6.17 83 TYR A CA 1
ATOM 652 C C . TYR A 1 83 ? 14.668 9.086 11.901 1.00 6.44 83 TYR A C 1
ATOM 653 O O . TYR A 1 83 ? 15.424 10.025 12.128 1.00 6.57 83 TYR A O 1
ATOM 662 N N . TYR A 1 84 ? 13.352 9.191 12.058 1.00 6.26 84 TYR A N 1
ATOM 663 C CA . TYR A 1 84 ? 12.767 10.507 12.386 1.00 6.77 84 TYR A CA 1
ATOM 664 C C . TYR A 1 84 ? 13.382 11.100 13.661 1.00 7.16 84 TYR A C 1
ATOM 665 O O . TYR A 1 84 ? 13.843 12.245 13.661 1.00 7.65 84 TYR A O 1
ATOM 674 N N . ALA A 1 85 ? 13.424 10.296 14.721 1.00 7.71 85 ALA A N 1
ATOM 675 C CA . ALA A 1 85 ? 13.967 10.717 16.020 1.00 7.92 85 ALA A CA 1
ATOM 676 C C . ALA A 1 85 ? 15.477 11.000 15.999 1.00 7.72 85 ALA A C 1
ATOM 677 O O . ALA A 1 85 ? 15.996 11.591 16.943 1.00 9.00 85 ALA A O 1
ATOM 679 N N . ARG A 1 86 ? 16.171 10.560 14.956 1.00 7.36 86 ARG A N 1
ATOM 680 C CA . ARG A 1 86 ? 17.609 10.799 14.834 1.00 8.20 86 ARG A CA 1
ATOM 681 C C . ARG A 1 86 ? 17.898 12.221 14.344 1.00 8.80 86 ARG A C 1
ATOM 682 O O . ARG A 1 86 ? 19.012 12.737 14.532 1.00 8.90 86 ARG A O 1
ATOM 690 N N . ALA A 1 87 ? 16.890 12.840 13.727 1.00 9.01 87 ALA A N 1
ATOM 691 C CA . ALA A 1 87 ? 16.968 14.224 13.249 1.00 9.47 87 ALA A CA 1
ATOM 692 C C . ALA A 1 87 ? 16.439 15.203 14.285 1.00 9.49 87 ALA A C 1
ATOM 693 O O . ALA A 1 87 ? 15.503 14.905 15.061 1.00 10.67 87 ALA A O 1
ATOM 695 N N . GLU A 1 88 ? 16.973 16.423 14.255 1.00 9.91 88 GLU A N 1
ATOM 696 C CA . GLU A 1 88 ? 16.518 17.445 15.201 1.00 9.52 88 GLU A CA 1
ATOM 697 C C . GLU A 1 88 ? 15.043 17.801 15.036 1.00 9.09 88 GLU A C 1
ATOM 698 O O . GLU A 1 88 ? 14.348 18.022 16.024 1.00 9.75 88 GLU A O 1
ATOM 704 N N . ASN A 1 89 ? 14.581 17.846 13.784 1.00 7.87 89 ASN A N 1
ATOM 705 C CA . ASN A 1 89 ? 13.217 18.191 13.450 1.00 8.85 89 ASN A CA 1
ATOM 706 C C . ASN A 1 89 ? 12.406 16.901 13.215 1.00 8.38 89 ASN A C 1
ATOM 707 O O . ASN A 1 89 ? 11.599 16.822 12.300 1.00 7.76 89 ASN A O 1
ATOM 712 N N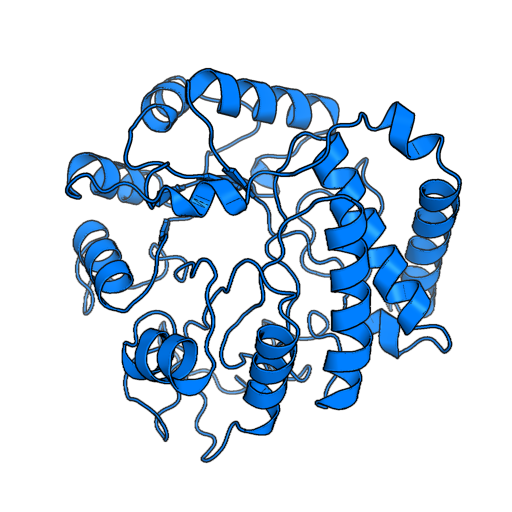 . GLY A 1 90 ? 12.636 15.897 14.056 1.00 8.65 90 GLY A N 1
ATOM 713 C CA . GLY A 1 90 ? 12.030 14.588 13.874 1.00 8.21 90 GLY A CA 1
ATOM 714 C C . GLY A 1 90 ? 10.510 14.545 13.930 1.00 7.66 90 GLY A C 1
ATOM 715 O O . GLY A 1 90 ? 9.881 13.735 13.240 1.00 7.54 90 GLY A O 1
ATOM 716 N N . VAL A 1 91 ? 9.884 15.372 14.756 1.00 7.98 91 VAL A N 1
ATOM 717 C CA . VAL A 1 91 ? 8.411 15.376 14.813 1.00 8.38 91 VAL A CA 1
ATOM 718 C C . VAL A 1 91 ? 7.792 15.847 13.490 1.00 8.70 91 VAL A C 1
ATOM 719 O O . VAL A 1 91 ? 6.870 15.217 12.946 1.00 8.33 91 VAL A O 1
ATOM 723 N N . GLU A 1 92 ? 8.319 16.941 12.952 1.00 7.87 92 GLU A N 1
ATOM 724 C CA . GLU A 1 92 ? 7.850 17.452 11.664 1.00 8.71 92 GLU A CA 1
ATOM 725 C C . GLU A 1 92 ? 8.092 16.419 10.556 1.00 6.99 92 GLU A C 1
ATOM 726 O O . GLU A 1 92 ? 7.226 16.158 9.703 1.00 5.88 92 GLU A O 1
ATOM 732 N N . LEU A 1 93 ? 9.267 15.799 10.585 1.00 6.01 93 LEU A N 1
ATOM 733 C CA . LEU A 1 93 ? 9.634 14.823 9.564 1.00 6.24 93 LEU A CA 1
ATOM 734 C C . LEU A 1 93 ? 8.788 13.573 9.663 1.00 5.84 93 LEU A C 1
ATOM 735 O O . LEU A 1 93 ? 8.402 13.037 8.643 1.00 5.85 93 LEU A O 1
ATOM 740 N N . ALA A 1 94 ? 8.470 13.132 10.884 1.00 5.78 94 ALA A N 1
ATOM 741 C CA . ALA A 1 94 ? 7.615 11.944 11.051 1.00 6.11 94 ALA A CA 1
ATOM 742 C C . ALA A 1 94 ? 6.215 12.200 10.478 1.00 6.38 94 ALA A C 1
ATOM 743 O O . ALA A 1 94 ? 5.618 11.300 9.879 1.00 5.98 94 ALA A O 1
ATOM 745 N N . GLU A 1 95 ? 5.675 13.404 10.698 1.00 5.86 95 GLU A N 1
ATOM 746 C CA . GLU A 1 95 ? 4.362 13.740 10.137 1.00 5.75 95 GLU A CA 1
ATOM 747 C C . GLU A 1 95 ? 4.421 13.732 8.607 1.00 5.48 95 GLU A C 1
ATOM 748 O O . GLU A 1 95 ? 3.522 13.219 7.951 1.00 5.03 95 GLU A O 1
ATOM 754 N N . GLN A 1 96 ? 5.511 14.271 8.049 1.00 5.09 96 GLN A N 1
ATOM 755 C CA . GLN A 1 96 ? 5.703 14.307 6.617 1.00 5.01 96 GLN A CA 1
ATOM 756 C C . GLN A 1 96 ? 5.767 12.880 6.067 1.00 4.75 96 GLN A C 1
ATOM 757 O O . GLN A 1 96 ? 5.168 12.574 5.030 1.00 4.51 96 GLN A O 1
ATOM 763 N N . GLY A 1 97 ? 6.468 12.012 6.783 1.00 4.41 97 GLY A N 1
ATOM 764 C CA . GLY A 1 97 ? 6.619 10.618 6.380 1.00 4.97 97 GLY A CA 1
ATOM 765 C C . GLY A 1 97 ? 5.287 9.885 6.364 1.00 5.22 97 GLY A C 1
ATOM 766 O O . GLY A 1 97 ? 4.957 9.147 5.413 1.00 4.85 97 GLY A O 1
ATOM 767 N N . GLY A 1 98 ? 4.498 10.092 7.403 1.00 5.32 98 GLY A N 1
ATOM 768 C CA . GLY A 1 98 ? 3.191 9.438 7.485 1.00 5.47 98 GLY A CA 1
ATOM 769 C C . GLY A 1 98 ? 2.251 9.931 6.401 1.00 5.33 98 GLY A C 1
ATOM 770 O O . GLY A 1 98 ? 1.531 9.144 5.754 1.00 4.48 98 GLY A O 1
ATOM 771 N N . TRP A 1 99 ? 2.259 11.248 6.202 1.00 5.27 99 TRP A N 1
ATOM 772 C CA . TRP A 1 99 ? 1.432 11.905 5.194 1.00 5.81 99 TRP A CA 1
ATOM 773 C C . TRP A 1 99 ? 1.795 11.434 3.803 1.00 4.64 99 TRP A C 1
ATOM 774 O O . TRP A 1 99 ? 0.928 11.010 3.044 1.00 5.23 99 TRP A O 1
ATOM 785 N N . LEU A 1 100 ? 3.087 11.449 3.492 1.00 4.89 100 LEU A N 1
ATOM 786 C CA . LEU A 1 100 ? 3.559 11.066 2.176 1.00 4.65 100 LEU A CA 1
ATOM 787 C C . LEU A 1 100 ? 3.245 9.592 1.869 1.00 4.28 100 LEU A C 1
ATOM 788 O O . LEU A 1 100 ? 2.735 9.251 0.783 1.00 3.21 100 LEU A O 1
ATOM 793 N N . MET A 1 101 ? 3.545 8.731 2.828 1.00 3.61 101 MET A N 1
ATOM 794 C CA . MET A 1 101 ? 3.298 7.296 2.674 1.00 4.44 101 MET A CA 1
ATOM 795 C C . MET A 1 101 ? 1.823 7.037 2.379 1.00 4.04 101 MET A C 1
ATOM 796 O O . MET A 1 101 ? 1.481 6.344 1.422 1.00 3.98 101 MET A O 1
ATOM 801 N N . ALA A 1 102 ? 0.959 7.626 3.200 1.00 3.80 102 ALA A N 1
ATOM 802 C CA . ALA A 1 102 ? -0.482 7.414 3.095 1.00 3.84 102 ALA A CA 1
ATOM 803 C C . ALA A 1 102 ? -1.015 8.018 1.797 1.00 3.62 102 ALA A C 1
ATOM 804 O O . ALA A 1 102 ? -1.810 7.394 1.081 1.00 3.45 102 ALA A O 1
ATOM 806 N N . ALA A 1 103 ? -0.568 9.249 1.487 1.00 2.83 103 ALA A N 1
ATOM 807 C CA . ALA A 1 103 ? -1.045 9.943 0.304 1.00 3.97 103 ALA A CA 1
ATOM 808 C C . ALA A 1 103 ? -0.755 9.185 -0.977 1.00 3.85 103 ALA A C 1
ATOM 809 O O . ALA A 1 103 ? -1.593 9.092 -1.861 1.00 5.24 103 ALA A O 1
ATOM 811 N N . GLU A 1 104 ? 0.459 8.649 -1.097 1.00 3.98 104 GLU A N 1
ATOM 812 C CA . GLU A 1 104 ? 0.821 7.952 -2.327 1.00 5.09 104 GLU A CA 1
ATOM 813 C C . GLU A 1 104 ? 0.015 6.663 -2.469 1.00 4.07 104 GLU A C 1
ATOM 814 O O . GLU A 1 104 ? -0.389 6.314 -3.565 1.00 3.98 104 GLU A O 1
ATOM 820 N N . LEU A 1 105 ? -0.239 5.981 -1.354 1.00 4.36 105 LEU A N 1
ATOM 821 C CA . LEU A 1 105 ? -1.110 4.807 -1.376 1.00 4.43 105 LEU A CA 1
ATOM 822 C C . LEU A 1 105 ? -2.546 5.158 -1.807 1.00 4.62 105 LEU A C 1
ATOM 823 O O . LEU A 1 105 ? -3.103 4.521 -2.689 1.00 5.03 105 LEU A O 1
ATOM 828 N N . ILE A 1 106 ? -3.123 6.190 -1.203 1.00 4.68 106 ILE A N 1
ATOM 829 C CA . ILE A 1 106 ? -4.470 6.658 -1.559 1.00 5.28 106 ILE A CA 1
ATOM 830 C C . ILE A 1 106 ? -4.562 6.978 -3.056 1.00 4.66 106 ILE A C 1
ATOM 831 O O . ILE A 1 106 ? -5.509 6.571 -3.737 1.00 5.19 106 ILE A O 1
ATOM 836 N N . ALA A 1 107 ? -3.544 7.654 -3.579 1.00 5.88 107 ALA A N 1
ATOM 837 C CA . ALA A 1 107 ? -3.457 7.988 -4.999 1.00 6.11 107 ALA A CA 1
ATOM 838 C C . ALA A 1 107 ? -3.413 6.763 -5.939 1.00 6.49 107 ALA A C 1
ATOM 839 O O . ALA A 1 107 ? -3.636 6.890 -7.156 1.00 8.33 107 ALA A O 1
ATOM 841 N N . HIS A 1 108 ? -3.068 5.595 -5.397 1.00 5.93 108 HIS A N 1
ATOM 842 C CA . HIS A 1 108 ? -3.085 4.352 -6.167 1.00 6.03 108 HIS A CA 1
ATOM 843 C C . HIS A 1 108 ? -4.203 3.406 -5.715 1.00 5.76 108 HIS A C 1
ATOM 844 O O . HIS A 1 108 ? -4.162 2.222 -6.000 1.00 6.01 108 HIS A O 1
ATOM 851 N N . ASP A 1 109 ? -5.208 3.963 -5.053 1.00 5.58 109 ASP A N 1
ATOM 852 C CA . ASP A 1 109 ? -6.463 3.256 -4.737 1.00 5.76 109 ASP A CA 1
ATOM 853 C C . ASP A 1 109 ? -6.266 2.115 -3.734 1.00 6.09 109 ASP A C 1
ATOM 854 O O . ASP A 1 109 ? -6.965 1.088 -3.794 1.00 6.00 109 ASP A O 1
ATOM 859 N N . VAL A 1 110 ? -5.308 2.317 -2.824 1.00 4.42 110 VAL A N 1
ATOM 860 C CA . VAL A 1 110 ? -5.103 1.447 -1.661 1.00 4.57 110 VAL A CA 1
ATOM 861 C C . VAL A 1 110 ? -5.758 2.101 -0.438 1.00 4.45 110 VAL A C 1
ATOM 862 O O . VAL A 1 110 ? -5.590 3.294 -0.202 1.00 5.60 110 VAL A O 1
ATOM 866 N N . ASP A 1 111 ? -6.510 1.321 0.346 1.00 4.34 111 ASP A N 1
ATOM 867 C CA . ASP A 1 111 ? -7.186 1.877 1.524 1.00 4.28 111 ASP A CA 1
ATOM 868 C C . ASP A 1 111 ? -6.255 2.186 2.666 1.00 3.88 111 ASP A C 1
ATOM 869 O O . ASP A 1 111 ? -6.372 3.224 3.299 1.00 4.29 111 ASP A O 1
ATOM 874 N N . LEU A 1 112 ? -5.346 1.265 2.966 1.00 4.30 112 LEU A N 1
ATOM 875 C CA . LEU A 1 112 ? -4.563 1.404 4.176 1.00 4.88 112 LEU A CA 1
ATOM 876 C C . LEU A 1 112 ? -3.220 0.703 4.147 1.00 4.67 112 LEU A C 1
ATOM 877 O O . LEU A 1 112 ? -3.015 -0.234 3.416 1.00 4.27 112 LEU A O 1
ATOM 882 N N . SER A 1 113 ? -2.302 1.251 4.929 1.00 4.15 113 SER A N 1
ATOM 883 C CA . SER A 1 113 ? -1.031 0.585 5.246 1.00 3.90 113 SER A CA 1
ATOM 884 C C . SER A 1 113 ? -1.140 0.055 6.657 1.00 4.07 113 SER A C 1
ATOM 885 O O . SER A 1 113 ? -1.644 0.767 7.543 1.00 4.18 113 SER A O 1
ATOM 888 N N . PHE A 1 114 ? -0.623 -1.155 6.903 1.00 3.75 114 PHE A N 1
ATOM 889 C CA . PHE A 1 114 ? -0.618 -1.723 8.243 1.00 4.67 114 PHE A CA 1
ATOM 890 C C . PHE A 1 114 ? 0.521 -1.066 9.036 1.00 5.11 114 PHE A C 1
ATOM 891 O O . PHE A 1 114 ? 1.638 -1.574 9.096 1.00 5.88 114 PHE A O 1
ATOM 899 N N . ALA A 1 115 ? 0.222 0.094 9.600 1.00 5.08 115 ALA A N 1
ATOM 900 C CA . ALA A 1 115 ? 1.217 0.959 10.237 1.00 4.77 115 ALA A CA 1
ATOM 901 C C . ALA A 1 115 ? 0.466 1.948 11.112 1.00 5.09 115 ALA A C 1
ATOM 902 O O . ALA A 1 115 ? -0.676 2.277 10.790 1.00 4.78 115 ALA A O 1
ATOM 904 N N . PRO A 1 116 ? 1.117 2.478 12.167 1.00 4.53 116 PRO A N 1
ATOM 905 C CA . PRO A 1 116 ? 2.528 2.371 12.547 1.00 5.21 116 PRO A CA 1
ATOM 906 C C . PRO A 1 116 ? 2.902 1.233 13.512 1.00 4.79 116 PRO A C 1
ATOM 907 O O . PRO A 1 116 ? 2.085 0.783 14.315 1.00 4.74 116 PRO A O 1
ATOM 911 N N . VAL A 1 117 ? 4.169 0.830 13.419 1.00 5.36 117 VAL A N 1
ATOM 912 C CA . VAL A 1 117 ? 4.814 0.022 14.426 1.00 5.34 117 VAL A CA 1
ATOM 913 C C . VAL A 1 117 ? 4.969 0.864 15.681 1.00 5.78 117 VAL A C 1
ATOM 914 O O . VAL A 1 117 ? 5.578 1.945 15.628 1.00 6.60 117 VAL A O 1
ATOM 918 N N . LEU A 1 118 ? 4.405 0.370 16.789 1.00 5.20 118 LEU A N 1
ATOM 919 C CA . LEU A 1 118 ? 4.512 0.993 18.128 1.00 5.38 118 LEU A CA 1
ATOM 920 C C . LEU A 1 118 ? 5.397 0.177 19.079 1.00 5.60 118 LEU A C 1
ATOM 921 O O . LEU A 1 118 ? 5.477 0.460 20.292 1.00 5.38 118 LEU A O 1
ATOM 926 N N . ASP A 1 119 ? 6.067 -0.826 18.527 1.00 6.25 119 ASP A N 1
ATOM 927 C CA . ASP A 1 119 ? 7.034 -1.630 19.282 1.00 6.83 119 ASP A CA 1
ATOM 928 C C . ASP A 1 119 ? 8.181 -0.750 19.734 1.00 7.35 119 ASP A C 1
ATOM 929 O O . ASP A 1 119 ? 8.470 0.258 19.099 1.00 6.60 119 ASP A O 1
ATOM 934 N N . MET A 1 120 ? 8.827 -1.146 20.831 1.00 8.92 120 MET A N 1
ATOM 935 C CA . MET A 1 120 ? 9.831 -0.329 21.506 1.00 9.35 120 MET A CA 1
ATOM 936 C C . MET A 1 120 ? 11.180 -1.019 21.473 1.00 9.02 120 MET A C 1
ATOM 937 O O . MET A 1 120 ? 11.323 -2.159 21.932 1.00 9.12 120 MET A O 1
ATOM 942 N N . GLY A 1 121 ? 12.176 -0.320 20.952 1.00 9.57 121 GLY A N 1
ATOM 943 C CA . GLY A 1 121 ? 13.517 -0.867 20.878 1.00 9.82 121 GLY A CA 1
ATOM 944 C C . GLY A 1 121 ? 13.857 -1.481 19.534 1.00 10.14 121 GLY A C 1
ATOM 945 O O . GLY A 1 121 ? 12.973 -1.764 18.687 1.00 9.05 121 GLY A O 1
ATOM 946 N N . PHE A 1 122 ? 15.153 -1.701 19.356 1.00 10.27 122 PHE A N 1
ATOM 947 C CA . PHE A 1 122 ? 15.703 -2.172 18.090 1.00 10.95 122 PHE A CA 1
ATOM 948 C C . PHE A 1 122 ? 16.320 -3.576 18.163 1.00 11.17 122 PHE A C 1
ATOM 949 O O . PHE A 1 122 ? 16.823 -4.064 17.159 1.00 12.05 122 PHE A O 1
ATOM 957 N N . ALA A 1 123 ? 16.285 -4.217 19.333 1.00 12.29 123 ALA A N 1
ATOM 958 C CA . ALA A 1 123 ? 17.038 -5.472 19.554 1.00 12.19 123 ALA A CA 1
ATOM 959 C C . ALA A 1 123 ? 16.373 -6.743 19.005 1.00 12.34 123 ALA A C 1
ATOM 960 O O . ALA A 1 123 ? 17.017 -7.799 18.887 1.00 13.24 123 ALA A O 1
ATOM 962 N N . CYS A 1 124 ? 15.097 -6.667 18.657 1.00 12.20 124 CYS A N 1
ATOM 963 C CA . CYS A 1 124 ? 14.436 -7.798 18.022 1.00 12.29 124 CYS A CA 1
ATOM 964 C C . CYS A 1 124 ? 14.731 -7.746 16.525 1.00 12.78 124 CYS A C 1
ATOM 965 O O . CYS A 1 124 ? 14.353 -6.767 15.859 1.00 10.91 124 CYS A O 1
ATOM 968 N N . LYS A 1 125 ? 15.397 -8.774 15.987 1.00 13.50 125 LYS A N 1
ATOM 969 C CA . LYS A 1 125 ? 15.887 -8.693 14.600 1.00 14.11 125 LYS A CA 1
ATOM 970 C C . LYS A 1 125 ? 14.768 -8.396 13.598 1.00 13.62 125 LYS A C 1
ATOM 971 O O . LYS A 1 125 ? 14.972 -7.622 12.649 1.00 14.37 125 LYS A O 1
ATOM 977 N N . ALA A 1 126 ? 13.603 -9.003 13.798 1.00 12.93 126 ALA A N 1
ATOM 978 C CA . ALA A 1 126 ? 12.476 -8.776 12.872 1.00 12.08 126 ALA A CA 1
ATOM 979 C C . ALA A 1 126 ? 11.941 -7.344 12.929 1.00 11.23 126 ALA A C 1
ATOM 980 O O . ALA A 1 126 ? 11.377 -6.871 11.939 1.00 11.54 126 ALA A O 1
ATOM 982 N N . ILE A 1 127 ? 12.095 -6.670 14.070 1.00 9.90 127 ILE A N 1
ATOM 983 C CA . ILE A 1 127 ? 11.632 -5.289 14.243 1.00 9.42 127 ILE A CA 1
ATOM 984 C C . ILE A 1 127 ? 12.771 -4.318 13.891 1.00 9.06 127 ILE A C 1
ATOM 985 O O . ILE A 1 127 ? 12.715 -3.648 12.855 1.00 8.24 127 ILE A O 1
ATOM 990 N N . GLY A 1 128 ? 13.795 -4.228 14.739 1.00 8.31 128 GLY A N 1
ATOM 991 C CA . GLY A 1 128 ? 14.967 -3.404 14.399 1.00 8.19 128 GLY A CA 1
ATOM 992 C C . GLY A 1 128 ? 14.583 -1.960 14.160 1.00 7.75 128 GLY A C 1
ATOM 993 O O . GLY A 1 128 ? 13.816 -1.402 14.941 1.00 6.58 128 GLY A O 1
ATOM 994 N N . ASN A 1 129 ? 15.073 -1.374 13.061 1.00 7.32 129 ASN A N 1
ATOM 995 C CA . ASN A 1 129 ? 14.811 0.052 12.759 1.00 7.54 129 ASN A CA 1
ATOM 996 C C . ASN A 1 129 ? 13.382 0.341 12.243 1.00 7.44 129 ASN A C 1
ATOM 997 O O . ASN A 1 129 ? 13.076 1.460 11.840 1.00 8.63 129 ASN A O 1
ATOM 1002 N N . ARG A 1 130 ? 12.505 -0.665 12.273 1.00 7.21 130 ARG A N 1
ATOM 1003 C CA . ARG A 1 130 ? 11.062 -0.422 12.121 1.00 6.80 130 ARG A CA 1
ATOM 1004 C C . ARG A 1 130 ? 10.436 0.300 13.310 1.00 6.37 130 ARG A C 1
ATOM 1005 O O . ARG A 1 130 ? 9.312 0.831 13.196 1.00 6.58 130 ARG A O 1
ATOM 1013 N N . ALA A 1 131 ? 11.113 0.290 14.466 1.00 6.21 131 ALA A N 1
ATOM 1014 C CA . ALA A 1 131 ? 10.612 0.970 15.664 1.00 6.40 131 ALA A CA 1
ATOM 1015 C C . ALA A 1 131 ? 10.972 2.449 15.602 1.00 6.04 131 ALA A C 1
ATOM 1016 O O . ALA A 1 131 ? 12.042 2.819 15.095 1.00 6.36 131 ALA A O 1
ATOM 1018 N N . PHE A 1 132 ? 10.101 3.298 16.128 1.00 6.47 132 PHE A N 1
ATOM 1019 C CA . PHE A 1 132 ? 10.353 4.753 16.138 1.00 6.96 132 PHE A CA 1
ATOM 1020 C C . PHE A 1 132 ? 11.402 5.185 17.180 1.00 7.65 132 PHE A C 1
ATOM 1021 O O . PHE A 1 132 ? 11.896 6.318 17.147 1.00 8.02 132 PHE A O 1
ATOM 1029 N N . GLY A 1 133 ? 11.712 4.290 18.101 1.00 8.15 133 GLY A N 1
ATOM 1030 C CA . GLY A 1 133 ? 12.625 4.605 19.201 1.00 9.58 133 GLY A CA 1
ATOM 1031 C C . GLY A 1 133 ? 12.753 3.457 20.186 1.00 10.42 133 GLY A C 1
ATOM 1032 O O . GLY A 1 133 ? 12.117 2.411 20.022 1.00 9.80 133 GLY A O 1
ATOM 1033 N N . GLU A 1 134 ? 13.557 3.681 21.232 1.00 11.90 134 GLU A N 1
ATOM 1034 C CA . GLU A 1 134 ? 13.878 2.649 22.253 1.00 12.93 134 GLU A CA 1
ATOM 1035 C C . GLU A 1 134 ? 13.352 2.958 23.657 1.00 13.56 134 GLU A C 1
ATOM 1036 O O . GLU A 1 134 ? 13.665 2.229 24.617 1.00 13.80 134 GLU A O 1
ATOM 1042 N N . ASP A 1 135 ? 12.616 4.049 23.792 1.00 12.72 135 ASP A N 1
ATOM 1043 C CA . ASP A 1 135 ? 11.968 4.409 25.040 1.00 13.33 135 ASP A CA 1
ATOM 1044 C C . ASP A 1 135 ? 10.566 4.916 24.756 1.00 13.04 135 ASP A C 1
ATOM 1045 O O . ASP A 1 135 ? 10.225 5.269 23.601 1.00 11.90 135 ASP A O 1
ATOM 1050 N N . VAL A 1 136 ? 9.740 4.926 25.802 1.00 12.71 136 VAL A N 1
ATOM 1051 C CA . VAL A 1 136 ? 8.335 5.245 25.656 1.00 12.96 136 VAL A CA 1
ATOM 1052 C C . VAL A 1 136 ? 8.102 6.598 25.005 1.00 12.64 136 VAL A C 1
ATOM 1053 O O . VAL A 1 136 ? 7.276 6.741 24.097 1.00 12.35 136 VAL A O 1
ATOM 1057 N N . GLN A 1 137 ? 8.823 7.610 25.475 1.00 12.87 137 GLN A N 1
ATOM 1058 C CA . GLN A 1 137 ? 8.554 8.965 25.026 1.00 12.94 137 GLN A CA 1
ATOM 1059 C C . GLN A 1 137 ? 9.018 9.188 23.596 1.00 12.20 137 GLN A C 1
ATOM 1060 O O . GLN A 1 137 ? 8.331 9.867 22.846 1.00 12.25 137 GLN A O 1
ATOM 1066 N N . THR A 1 138 ? 10.150 8.600 23.210 1.00 11.77 138 THR A N 1
ATOM 1067 C CA . THR A 1 138 ? 10.631 8.770 21.835 1.00 10.78 138 THR A CA 1
ATOM 1068 C C . THR A 1 138 ? 9.661 8.102 20.879 1.00 10.11 138 THR A C 1
ATOM 1069 O O . THR A 1 138 ? 9.321 8.669 19.855 1.00 9.20 138 THR A O 1
ATOM 1073 N N . VAL A 1 139 ? 9.196 6.907 21.227 1.00 9.29 139 VAL A N 1
ATOM 1074 C CA . VAL A 1 139 ? 8.231 6.219 20.360 1.00 9.03 139 VAL A CA 1
ATOM 1075 C C . VAL A 1 139 ? 6.922 7.016 20.264 1.00 8.38 139 VAL A C 1
ATOM 1076 O O . VAL A 1 139 ? 6.391 7.211 19.168 1.00 8.37 139 VAL A O 1
ATOM 1080 N N . LEU A 1 140 ? 6.387 7.488 21.395 1.00 8.37 140 LEU A N 1
ATOM 1081 C CA . LEU A 1 140 ? 5.134 8.228 21.353 1.00 9.04 140 LEU A CA 1
ATOM 1082 C C . LEU A 1 140 ? 5.253 9.535 20.581 1.00 9.12 140 LEU A C 1
ATOM 1083 O O . LEU A 1 140 ? 4.405 9.874 19.778 1.00 8.45 140 LEU A O 1
ATOM 1088 N N . LYS A 1 141 ? 6.333 10.256 20.816 1.00 10.26 141 LYS A N 1
ATOM 1089 C CA . LYS A 1 141 ? 6.501 11.561 20.203 1.00 10.32 141 LYS A CA 1
ATOM 1090 C C . LYS A 1 141 ? 6.475 11.449 18.675 1.00 9.87 141 LYS A C 1
ATOM 1091 O O . LYS A 1 141 ? 5.812 12.220 17.982 1.00 11.29 141 LYS A O 1
ATOM 1097 N N . HIS A 1 142 ? 7.170 10.446 18.150 1.00 8.87 142 HIS A N 1
ATOM 1098 C CA . HIS A 1 142 ? 7.340 10.341 16.698 1.00 8.12 142 HIS A CA 1
ATOM 1099 C C . HIS A 1 142 ? 6.212 9.554 16.029 1.00 7.48 142 HIS A C 1
ATOM 1100 O O . HIS A 1 142 ? 5.697 9.972 14.987 1.00 7.12 142 HIS A O 1
ATOM 1107 N N . SER A 1 143 ? 5.789 8.441 16.638 1.00 7.15 143 SER A N 1
ATOM 1108 C CA . SER A 1 143 ? 4.622 7.717 16.107 1.00 7.03 143 SER A CA 1
ATOM 1109 C C . SER A 1 143 ? 3.352 8.578 16.059 1.00 6.02 143 SER A C 1
ATOM 1110 O O . SER A 1 143 ? 2.590 8.518 15.104 1.00 6.10 143 SER A O 1
ATOM 1113 N N . SER A 1 144 ? 3.123 9.394 17.094 1.00 6.58 144 SER A N 1
ATOM 1114 C CA . SER A 1 144 ? 1.970 10.288 17.099 1.00 6.82 144 SER A CA 1
ATOM 1115 C C . SER A 1 144 ? 1.971 11.242 15.895 1.00 6.45 144 SER A C 1
ATOM 1116 O O . SER A 1 144 ? 0.940 11.530 15.303 1.00 6.28 144 SER A O 1
ATOM 1119 N N . ALA A 1 145 ? 3.151 11.740 15.539 1.00 5.76 145 ALA A N 1
ATOM 1120 C CA . ALA A 1 145 ? 3.254 12.628 14.398 1.00 6.26 145 ALA A CA 1
ATOM 1121 C C . ALA A 1 145 ? 2.964 11.883 13.095 1.00 5.79 145 ALA A C 1
ATOM 1122 O O . ALA A 1 145 ? 2.250 12.384 12.245 1.00 5.11 145 ALA A O 1
ATOM 1124 N N . PHE A 1 146 ? 3.525 10.681 12.970 1.00 5.53 146 PHE A N 1
ATOM 1125 C CA . PHE A 1 146 ? 3.301 9.814 11.812 1.00 5.79 146 PHE A CA 1
ATOM 1126 C C . PHE A 1 146 ? 1.806 9.534 11.653 1.00 5.54 146 PHE A C 1
ATOM 1127 O O . PHE A 1 146 ? 1.259 9.687 10.567 1.00 5.07 146 PHE A O 1
ATOM 1135 N N . LEU A 1 147 ? 1.154 9.203 12.768 1.00 5.20 147 LEU A N 1
ATOM 1136 C CA . LEU A 1 147 ? -0.300 8.992 12.808 1.00 6.08 147 LEU A CA 1
ATOM 1137 C C . LEU A 1 147 ? -1.080 10.205 12.319 1.00 5.93 147 LEU A C 1
ATOM 1138 O O . LEU A 1 147 ? -2.012 10.088 11.538 1.00 6.18 147 LEU A O 1
ATOM 1143 N N . ARG A 1 148 ? -0.698 11.385 12.792 1.00 6.76 148 ARG A N 1
ATOM 1144 C CA . ARG A 1 148 ? -1.344 12.608 12.376 1.00 7.28 148 ARG A CA 1
ATOM 1145 C C . ARG A 1 148 ? -1.274 12.792 10.849 1.00 6.29 148 ARG A C 1
ATOM 1146 O O . ARG A 1 148 ? -2.261 13.218 10.207 1.00 7.26 148 ARG A O 1
ATOM 1154 N N . GLY A 1 149 ? -0.111 12.483 10.266 1.00 5.85 149 GLY A N 1
ATOM 1155 C CA . GLY A 1 149 ? 0.070 12.513 8.821 1.00 6.18 149 GLY A CA 1
ATOM 1156 C C . GLY A 1 149 ? -0.870 11.577 8.083 1.00 6.17 149 GLY A C 1
ATOM 1157 O O . GLY A 1 149 ? -1.512 11.971 7.111 1.00 6.10 149 GLY A O 1
ATOM 1158 N N . MET A 1 150 ? -0.967 10.332 8.558 1.00 6.00 150 MET A N 1
ATOM 1159 C CA . MET A 1 150 ? -1.849 9.359 7.931 1.00 6.37 150 MET A CA 1
ATOM 1160 C C . MET A 1 150 ? -3.292 9.854 7.962 1.00 6.70 150 MET A C 1
ATOM 1161 O O . MET A 1 150 ? -4.013 9.807 6.952 1.00 6.39 150 MET A O 1
ATOM 1166 N N . LYS A 1 151 ? -3.704 10.319 9.126 1.00 7.12 151 LYS A N 1
ATOM 1167 C CA . LYS A 1 151 ? -5.081 10.773 9.307 1.00 9.10 151 LYS A CA 1
ATOM 1168 C C . LYS A 1 151 ? -5.407 12.010 8.473 1.00 8.72 151 LYS A C 1
ATOM 1169 O O . LYS A 1 151 ? -6.550 12.169 8.003 1.00 9.11 151 LYS A O 1
ATOM 1175 N N . ALA A 1 152 ? -4.414 12.873 8.256 1.00 8.87 152 ALA A N 1
ATOM 1176 C CA . ALA A 1 152 ? -4.645 14.091 7.479 1.00 8.89 152 ALA A CA 1
ATOM 1177 C C . ALA A 1 152 ? -5.149 13.808 6.078 1.00 8.95 152 ALA A C 1
ATOM 1178 O O . ALA A 1 152 ? -5.899 14.611 5.533 1.00 10.47 152 ALA A O 1
ATOM 1180 N N . VAL A 1 153 ? -4.760 12.679 5.478 1.00 8.55 153 VAL A N 1
ATOM 1181 C CA . VAL A 1 153 ? -5.219 12.339 4.129 1.00 8.75 153 VAL A CA 1
ATOM 1182 C C . VAL A 1 153 ? -6.315 11.266 4.104 1.00 8.31 153 VAL A C 1
ATOM 1183 O O . VAL A 1 153 ? -6.691 10.763 3.023 1.00 8.95 153 VAL A O 1
ATOM 1187 N N . GLY A 1 154 ? -6.830 10.938 5.280 1.00 7.10 154 GLY A N 1
ATOM 1188 C CA . GLY A 1 154 ? -8.008 10.092 5.395 1.00 7.45 154 GLY A CA 1
ATOM 1189 C C . GLY A 1 154 ? -7.730 8.601 5.426 1.00 7.12 154 GLY A C 1
ATOM 1190 O O . GLY A 1 154 ? -8.630 7.792 5.163 1.00 7.72 154 GLY A O 1
ATOM 1191 N N . MET A 1 155 ? -6.505 8.232 5.790 1.00 6.43 155 MET A N 1
ATOM 1192 C CA . MET A 1 155 ? -6.160 6.817 5.932 1.00 6.01 155 MET A CA 1
ATOM 1193 C C . MET A 1 155 ? -6.356 6.294 7.375 1.00 5.45 155 MET A C 1
ATOM 1194 O O . MET A 1 155 ? -5.937 6.915 8.368 1.00 5.69 155 MET A O 1
ATOM 1199 N N . ALA A 1 156 ? -6.990 5.128 7.476 1.00 5.36 156 ALA A N 1
ATOM 1200 C CA . ALA A 1 156 ? -7.166 4.438 8.735 1.00 5.31 156 ALA A CA 1
ATOM 1201 C C . ALA A 1 156 ? -5.809 3.958 9.240 1.00 5.04 156 ALA A C 1
ATOM 1202 O O . ALA A 1 156 ? -4.921 3.617 8.437 1.00 5.59 156 ALA A O 1
ATOM 1204 N N . THR A 1 157 ? -5.653 3.946 10.558 1.00 4.83 157 THR A N 1
ATOM 1205 C CA . THR A 1 157 ? -4.382 3.606 11.184 1.00 4.89 157 THR A CA 1
ATOM 1206 C C . THR A 1 157 ? -4.467 2.265 11.911 1.00 4.75 157 THR A C 1
ATOM 1207 O O . THR A 1 157 ? -5.530 1.899 12.475 1.00 5.28 157 THR A O 1
ATOM 1211 N N . THR A 1 158 ? -3.320 1.582 11.986 1.00 4.53 158 THR A N 1
ATOM 1212 C CA . THR A 1 158 ? -3.203 0.269 12.618 1.00 4.88 158 THR A CA 1
ATOM 1213 C C . THR A 1 158 ? -1.959 0.210 13.511 1.00 5.02 158 THR A C 1
ATOM 1214 O O . THR A 1 158 ? -0.817 0.227 13.023 1.00 4.67 158 THR A O 1
ATOM 1218 N N . GLY A 1 159 ? -2.173 0.130 14.813 1.00 4.88 159 GLY A N 1
ATOM 1219 C CA . GLY A 1 159 ? -1.055 -0.068 15.730 1.00 4.94 159 GLY A CA 1
ATOM 1220 C C . GLY A 1 159 ? -0.614 -1.511 15.724 1.00 5.77 159 GLY A C 1
ATOM 1221 O O . GLY A 1 159 ? -1.445 -2.420 15.745 1.00 5.46 159 GLY A O 1
ATOM 1222 N N . LYS A 1 160 ? 0.695 -1.725 15.707 1.00 5.55 160 LYS A N 1
ATOM 1223 C CA . LYS A 1 160 ? 1.241 -3.075 15.855 1.00 6.34 160 LYS A CA 1
ATOM 1224 C C . LYS A 1 160 ? 2.594 -3.062 16.598 1.00 6.32 160 LYS A C 1
ATOM 1225 O O . LYS A 1 160 ? 3.270 -2.032 16.619 1.00 6.36 160 LYS A O 1
ATOM 1231 N N . HIS A 1 161 ? 3.004 -4.159 17.236 1.00 6.19 161 HIS A N 1
ATOM 1232 C CA . HIS A 1 161 ? 2.276 -5.437 17.331 1.00 5.92 161 HIS A CA 1
ATOM 1233 C C . HIS A 1 161 ? 1.913 -5.613 18.814 1.00 6.01 161 HIS A C 1
ATOM 1234 O O . HIS A 1 161 ? 2.764 -5.959 19.636 1.00 5.58 161 HIS A O 1
ATOM 1241 N N . PHE A 1 162 ? 0.664 -5.308 19.145 1.00 5.18 162 PHE A N 1
ATOM 1242 C CA . PHE A 1 162 ? 0.176 -5.265 20.544 1.00 5.64 162 PHE A CA 1
ATOM 1243 C C . PHE A 1 162 ? 0.381 -6.585 21.284 1.00 6.05 162 PHE A C 1
ATOM 1244 O O . PHE A 1 162 ? 0.054 -7.613 20.746 1.00 5.83 162 PHE A O 1
ATOM 1252 N N . PRO A 1 163 ? 0.862 -6.558 22.554 1.00 6.76 163 PRO A N 1
ATOM 1253 C CA . PRO A 1 163 ? 1.235 -5.467 23.463 1.00 6.94 163 PRO A CA 1
ATOM 1254 C C . PRO A 1 163 ? 2.698 -4.996 23.381 1.00 6.99 163 PRO A C 1
ATOM 1255 O O . PRO A 1 163 ? 3.139 -4.255 24.251 1.00 7.71 163 PRO A O 1
ATOM 1259 N N . GLY A 1 164 ? 3.414 -5.422 22.340 1.00 7.07 164 GLY A N 1
ATOM 1260 C CA . GLY A 1 164 ? 4.770 -4.963 22.071 1.00 7.17 164 GLY A CA 1
ATOM 1261 C C . GLY A 1 164 ? 5.703 -6.097 21.702 1.00 7.84 164 GLY A C 1
ATOM 1262 O O . GLY A 1 164 ? 5.919 -7.042 22.501 1.00 7.59 164 GLY A O 1
ATOM 1263 N N . HIS A 1 165 ? 6.277 -5.999 20.505 1.00 7.91 165 HIS A N 1
ATOM 1264 C CA . HIS A 1 165 ? 7.173 -7.018 19.946 1.00 8.79 165 HIS A CA 1
ATOM 1265 C C . HIS A 1 165 ? 8.663 -6.612 20.000 1.00 9.09 165 HIS A C 1
ATOM 1266 O O . HIS A 1 165 ? 9.519 -7.324 19.483 1.00 9.69 165 HIS A O 1
ATOM 1273 N N . GLY A 1 166 ? 8.961 -5.497 20.655 1.00 9.65 166 GLY A N 1
ATOM 1274 C CA . GLY A 1 166 ? 10.288 -4.892 20.621 1.00 11.07 166 GLY A CA 1
ATOM 1275 C C . GLY A 1 166 ? 11.407 -5.641 21.322 1.00 12.25 166 GLY A C 1
ATOM 1276 O O . GLY A 1 166 ? 12.587 -5.423 21.019 1.00 12.58 166 GLY A O 1
ATOM 1277 N N . ALA A 1 167 ? 11.045 -6.506 22.263 1.00 13.39 167 ALA A N 1
ATOM 1278 C CA . ALA A 1 167 ? 12.039 -7.159 23.135 1.00 15.43 167 ALA A CA 1
ATOM 1279 C C . ALA A 1 167 ? 12.130 -8.659 22.916 1.00 17.02 167 ALA A C 1
ATOM 1280 O O . ALA A 1 167 ? 12.679 -9.368 23.763 1.00 17.74 167 ALA A O 1
ATOM 1282 N N . VAL A 1 168 ? 11.611 -9.157 21.797 1.00 18.15 168 VAL A N 1
ATOM 1283 C CA . VAL A 1 168 ? 11.771 -10.574 21.452 1.00 19.99 168 VAL A CA 1
ATOM 1284 C C . VAL A 1 168 ? 13.215 -10.778 20.970 1.00 21.79 168 VAL A C 1
ATOM 1285 O O . VAL A 1 168 ? 13.546 -10.513 19.820 1.00 21.78 168 VAL A O 1
ATOM 1289 N N . ILE A 1 169 ? 14.089 -11.201 21.877 1.00 24.54 169 ILE A N 1
ATOM 1290 C CA . ILE A 1 169 ? 15.535 -11.217 21.582 1.00 26.07 169 ILE A CA 1
ATOM 1291 C C . ILE A 1 169 ? 16.112 -12.635 21.578 1.00 27.58 169 ILE A C 1
ATOM 1292 O O . ILE A 1 169 ? 17.242 -12.847 21.110 1.00 28.53 169 ILE A O 1
ATOM 1297 N N . ALA A 1 170 ? 15.340 -13.596 22.082 1.00 28.71 170 ALA A N 1
ATOM 1298 C CA . ALA A 1 170 ? 15.742 -14.998 22.085 1.00 29.44 170 ALA A CA 1
ATOM 1299 C C . ALA A 1 170 ? 14.986 -15.722 20.985 1.00 30.31 170 ALA A C 1
ATOM 1300 O O . ALA A 1 170 ? 13.921 -15.266 20.547 1.00 30.26 170 ALA A O 1
ATOM 1302 N N . ASP A 1 171 ? 15.549 -16.843 20.541 1.00 30.93 171 ASP A N 1
ATOM 1303 C CA . ASP A 1 171 ? 14.881 -17.719 19.588 1.00 31.24 171 ASP A CA 1
ATOM 1304 C C . ASP A 1 171 ? 14.315 -18.930 20.339 1.00 31.85 171 ASP A C 1
ATOM 1305 O O . ASP A 1 171 ? 15.058 -19.715 20.948 1.00 31.78 171 ASP A O 1
ATOM 1310 N N . SER A 1 172 ? 12.991 -19.068 20.301 1.00 32.40 172 SER A N 1
ATOM 1311 C CA . SER A 1 172 ? 12.313 -20.188 20.958 1.00 32.58 172 SER A CA 1
ATOM 1312 C C . SER A 1 172 ? 12.574 -21.507 20.231 1.00 32.81 172 SER A C 1
ATOM 1313 O O . SER A 1 172 ? 12.396 -22.583 20.814 1.00 33.14 172 SER A O 1
ATOM 1316 N N . HIS A 1 173 ? 12.985 -21.404 18.959 1.00 32.73 173 HIS A N 1
ATOM 1317 C CA . HIS A 1 173 ? 13.125 -22.541 18.034 1.00 32.63 173 HIS A CA 1
ATOM 1318 C C . HIS A 1 173 ? 11.772 -23.185 17.710 1.00 32.37 173 HIS A C 1
ATOM 1319 O O . HIS A 1 173 ? 11.715 -24.253 17.080 1.00 32.14 173 HIS A O 1
ATOM 1326 N N . LEU A 1 174 ? 10.697 -22.506 18.124 1.00 31.61 174 LEU A N 1
ATOM 1327 C CA . LEU A 1 174 ? 9.330 -22.909 17.835 1.00 31.30 174 LEU A CA 1
ATOM 1328 C C . LEU A 1 174 ? 8.736 -21.900 16.866 1.00 30.81 174 LEU A C 1
ATOM 1329 O O . LEU A 1 174 ? 9.404 -20.939 16.468 1.00 30.48 174 LEU A O 1
ATOM 1334 N N . GLU A 1 175 ? 7.477 -22.109 16.497 1.00 30.10 175 GLU A N 1
ATOM 1335 C CA . GLU A 1 175 ? 6.769 -21.159 15.641 1.00 29.81 175 GLU A CA 1
ATOM 1336 C C . GLU A 1 175 ? 6.395 -19.867 16.373 1.00 28.95 175 GLU A C 1
ATOM 1337 O O . GLU A 1 175 ? 6.231 -18.827 15.727 1.00 29.16 175 GLU A O 1
ATOM 1343 N N . THR A 1 176 ? 6.260 -19.928 17.703 1.00 27.71 176 THR A N 1
ATOM 1344 C CA . THR A 1 176 ? 5.864 -18.750 18.489 1.00 26.30 176 THR A CA 1
ATOM 1345 C C . THR A 1 176 ? 6.988 -18.282 19.417 1.00 24.68 176 THR A C 1
ATOM 1346 O O . THR A 1 176 ? 7.405 -19.020 20.319 1.00 24.34 176 THR A O 1
ATOM 1350 N N . PRO A 1 177 ? 7.488 -17.049 19.194 1.00 23.17 177 PRO A N 1
ATOM 1351 C CA . PRO A 1 177 ? 8.479 -16.497 20.111 1.00 22.03 177 PRO A CA 1
ATOM 1352 C C . PRO A 1 177 ? 7.878 -16.258 21.485 1.00 20.67 177 PRO A C 1
ATOM 1353 O O . PRO A 1 177 ? 6.657 -16.088 21.618 1.00 20.17 177 PRO A O 1
ATOM 1357 N N . TYR A 1 178 ? 8.734 -16.275 22.498 1.00 19.13 178 TYR A N 1
ATOM 1358 C CA . TYR A 1 178 ? 8.349 -15.931 23.854 1.00 18.49 178 TYR A CA 1
ATOM 1359 C C . TYR A 1 178 ? 9.084 -14.649 24.239 1.00 17.59 178 TYR A C 1
ATOM 1360 O O . TYR A 1 178 ? 10.199 -14.385 23.749 1.00 18.61 178 TYR A O 1
ATOM 1369 N N . ASP A 1 179 ? 8.440 -13.853 25.084 1.00 15.40 179 ASP A N 1
ATOM 1370 C CA . ASP A 1 179 ? 9.065 -12.711 25.731 1.00 14.94 179 ASP A CA 1
ATOM 1371 C C . ASP A 1 179 ? 8.929 -12.952 27.231 1.00 14.34 179 ASP A C 1
ATOM 1372 O O . ASP A 1 179 ? 7.841 -12.828 27.783 1.00 13.55 179 ASP A O 1
ATOM 1377 N N . GLU A 1 180 ? 10.045 -13.286 27.880 1.00 14.69 180 GLU A N 1
ATOM 1378 C CA . GLU A 1 180 ? 10.045 -13.789 29.271 1.00 14.78 180 GLU A CA 1
ATOM 1379 C C . GLU A 1 180 ? 10.119 -12.719 30.361 1.00 14.53 180 GLU A C 1
ATOM 1380 O O . GLU A 1 180 ? 10.289 -13.026 31.551 1.00 13.75 180 GLU A O 1
ATOM 1386 N N . ARG A 1 181 ? 10.011 -11.454 29.979 1.00 14.06 181 ARG A N 1
ATOM 1387 C CA . ARG A 1 181 ? 10.092 -10.380 30.950 1.00 14.41 181 ARG A CA 1
ATOM 1388 C C . ARG A 1 181 ? 8.971 -10.475 31.969 1.00 14.81 181 ARG A C 1
ATOM 1389 O O . ARG A 1 181 ? 7.835 -10.764 31.618 1.00 14.12 181 ARG A O 1
ATOM 1397 N N . GLU A 1 182 ? 9.301 -10.228 33.237 1.00 15.55 182 GLU A N 1
ATOM 1398 C CA . GLU A 1 182 ? 8.272 -10.146 34.283 1.00 16.59 182 GLU A CA 1
ATOM 1399 C C . GLU A 1 182 ? 7.323 -8.961 34.119 1.00 15.72 182 GLU A C 1
ATOM 1400 O O . GLU A 1 182 ? 6.169 -9.016 34.551 1.00 15.98 182 GLU A O 1
ATOM 1406 N N . THR A 1 183 ? 7.808 -7.883 33.509 1.00 15.66 183 THR A N 1
ATOM 1407 C CA . THR A 1 183 ? 6.952 -6.741 33.193 1.00 14.89 183 THR A CA 1
ATOM 1408 C C . THR A 1 183 ? 7.258 -6.219 31.789 1.00 14.01 183 THR A C 1
ATOM 1409 O O . THR A 1 183 ? 8.421 -6.144 31.389 1.00 14.65 183 THR A O 1
ATOM 1413 N N . ILE A 1 184 ? 6.190 -5.891 31.061 1.00 13.07 184 ILE A N 1
ATOM 1414 C CA . ILE A 1 184 ? 6.267 -5.184 29.776 1.00 12.40 184 ILE A CA 1
ATOM 1415 C C . ILE A 1 184 ? 5.523 -3.837 29.835 1.00 12.05 184 ILE A C 1
ATOM 1416 O O . ILE A 1 184 ? 5.054 -3.326 28.816 1.00 11.24 184 ILE A O 1
ATOM 1421 N N . ALA A 1 185 ? 5.445 -3.243 31.028 1.00 11.41 185 ALA A N 1
ATOM 1422 C CA . ALA A 1 185 ? 4.641 -2.038 31.251 1.00 11.48 185 ALA A CA 1
ATOM 1423 C C . ALA A 1 185 ? 5.009 -0.889 30.312 1.00 10.69 185 ALA A C 1
ATOM 1424 O O . ALA A 1 185 ? 4.130 -0.146 29.856 1.00 10.65 185 ALA A O 1
ATOM 1426 N N . GLN A 1 186 ? 6.299 -0.720 30.057 1.00 10.66 186 GLN A N 1
ATOM 1427 C CA . GLN A 1 186 ? 6.751 0.366 29.180 1.00 11.71 186 GLN A CA 1
ATOM 1428 C C . GLN A 1 186 ? 6.233 0.134 27.758 1.00 10.33 186 GLN A C 1
ATOM 1429 O O . GLN A 1 186 ? 5.644 1.027 27.143 1.00 9.08 186 GLN A O 1
ATOM 1435 N N . ASP A 1 187 ? 6.428 -1.091 27.273 1.00 10.22 187 ASP A N 1
ATOM 1436 C CA . ASP A 1 187 ? 5.966 -1.467 25.934 1.00 11.11 187 ASP A CA 1
ATOM 1437 C C . ASP A 1 187 ? 4.461 -1.225 25.805 1.00 11.07 187 ASP A C 1
ATOM 1438 O O . ASP A 1 187 ? 3.995 -0.642 24.830 1.00 10.28 187 ASP A O 1
ATOM 1443 N N . MET A 1 188 ? 3.687 -1.658 26.798 1.00 11.59 188 MET A N 1
ATOM 1444 C CA . MET A 1 188 ? 2.245 -1.500 26.731 1.00 12.35 188 MET A CA 1
ATOM 1445 C C . MET A 1 188 ? 1.790 -0.061 26.887 1.00 10.73 188 MET A C 1
ATOM 1446 O O . MET A 1 188 ? 0.765 0.321 26.333 1.00 9.67 188 MET A O 1
ATOM 1451 N N . ALA A 1 189 ? 2.534 0.721 27.668 1.00 10.35 189 ALA A N 1
ATOM 1452 C CA . ALA A 1 189 ? 2.236 2.141 27.879 1.00 10.36 189 ALA A CA 1
ATOM 1453 C C . ALA A 1 189 ? 2.055 2.870 26.542 1.00 9.41 189 ALA A C 1
ATOM 1454 O O . ALA A 1 189 ? 1.204 3.743 26.405 1.00 9.19 189 ALA A O 1
ATOM 1456 N N . ILE A 1 190 ? 2.886 2.504 25.564 1.00 8.69 190 ILE A N 1
ATOM 1457 C CA . ILE A 1 190 ? 2.813 3.131 24.237 1.00 8.48 190 ILE A CA 1
ATOM 1458 C C . ILE A 1 190 ? 1.444 2.865 23.595 1.00 7.90 190 ILE A C 1
ATOM 1459 O O . ILE A 1 190 ? 0.755 3.790 23.136 1.00 6.89 190 ILE A O 1
ATOM 1464 N N . PHE A 1 191 ? 1.022 1.599 23.619 1.00 7.10 191 PHE A N 1
ATOM 1465 C CA . PHE A 1 191 ? -0.299 1.222 23.100 1.00 7.57 191 PHE A CA 1
ATOM 1466 C C . PHE A 1 191 ? -1.448 1.868 23.878 1.00 7.75 191 PHE A C 1
ATOM 1467 O O . PHE A 1 191 ? -2.374 2.398 23.289 1.00 7.31 191 PHE A O 1
ATOM 1475 N N . ARG A 1 192 ? -1.376 1.816 25.200 1.00 8.71 192 ARG A N 1
ATOM 1476 C CA . ARG A 1 192 ? -2.371 2.479 26.043 1.00 9.02 192 ARG A CA 1
ATOM 1477 C C . ARG A 1 192 ? -2.568 3.963 25.668 1.00 8.58 192 ARG A C 1
ATOM 1478 O O . ARG A 1 192 ? -3.690 4.432 25.524 1.00 8.31 192 ARG A O 1
ATOM 1486 N N . ALA A 1 193 ? -1.456 4.675 25.508 1.00 8.32 193 ALA A N 1
ATOM 1487 C CA . ALA A 1 193 ? -1.452 6.097 25.191 1.00 8.61 193 ALA A CA 1
ATOM 1488 C C . ALA A 1 193 ? -2.147 6.384 23.863 1.00 7.76 193 ALA A C 1
ATOM 1489 O O . ALA A 1 193 ? -2.972 7.288 23.765 1.00 7.79 193 ALA A O 1
ATOM 1491 N N . GLN A 1 194 ? -1.815 5.599 22.840 1.00 7.43 194 GLN A N 1
ATOM 1492 C CA . GLN A 1 194 ? -2.372 5.831 21.515 1.00 7.86 194 GLN A CA 1
ATOM 1493 C C . GLN A 1 194 ? -3.857 5.446 21.472 1.00 7.42 194 GLN A C 1
ATOM 1494 O O . GLN A 1 194 ? -4.635 6.106 20.805 1.00 7.51 194 GLN A O 1
ATOM 1500 N N . ILE A 1 195 ? -4.240 4.408 22.209 1.00 7.65 195 ILE A N 1
ATOM 1501 C CA . ILE A 1 195 ? -5.650 4.038 22.339 1.00 8.57 195 ILE A CA 1
ATOM 1502 C C . ILE A 1 195 ? -6.425 5.173 23.013 1.00 9.40 195 ILE A C 1
ATOM 1503 O O . ILE A 1 195 ? -7.460 5.616 22.520 1.00 10.84 195 ILE A O 1
ATOM 1508 N N . GLU A 1 196 ? -5.911 5.663 24.131 1.00 10.63 196 GLU A N 1
ATOM 1509 C CA . GLU A 1 196 ? -6.586 6.757 24.858 1.00 11.68 196 GLU A CA 1
ATOM 1510 C C . GLU A 1 196 ? -6.719 8.027 24.024 1.00 11.43 196 GLU A C 1
ATOM 1511 O O . GLU A 1 196 ? -7.723 8.740 24.110 1.00 12.03 196 GLU A O 1
ATOM 1517 N N . ALA A 1 197 ? -5.714 8.287 23.197 1.00 10.41 197 ALA A N 1
ATOM 1518 C CA . ALA A 1 197 ? -5.732 9.424 22.295 1.00 10.63 197 ALA A CA 1
ATOM 1519 C C . ALA A 1 197 ? -6.812 9.309 21.226 1.00 10.32 197 ALA A C 1
ATOM 1520 O O . ALA A 1 197 ? -7.173 10.310 20.618 1.00 11.09 197 ALA A O 1
ATOM 1522 N N . GLY A 1 198 ? -7.308 8.083 20.981 1.00 9.26 198 GLY A N 1
ATOM 1523 C CA . GLY A 1 198 ? -8.324 7.823 19.971 1.00 9.60 198 GLY A CA 1
ATOM 1524 C C . GLY A 1 198 ? -7.792 7.837 18.547 1.00 9.50 198 GLY A C 1
ATOM 1525 O O . GLY A 1 198 ? -8.552 8.060 17.596 1.00 11.67 198 GLY A O 1
ATOM 1526 N N . VAL A 1 199 ? -6.494 7.576 18.388 1.00 8.20 199 VAL A N 1
ATOM 1527 C CA . VAL A 1 199 ? -5.835 7.739 17.088 1.00 7.90 199 VAL A CA 1
ATOM 1528 C C . VAL A 1 199 ? -5.555 6.431 16.324 1.00 7.04 199 VAL A C 1
ATOM 1529 O O . VAL A 1 199 ? -4.960 6.469 15.248 1.00 7.44 199 VAL A O 1
ATOM 1533 N N . LEU A 1 200 ? -5.964 5.297 16.896 1.00 6.76 200 LEU A N 1
ATOM 1534 C CA . LEU A 1 200 ? -5.807 4.001 16.244 1.00 6.41 200 LEU A CA 1
ATOM 1535 C C . LEU A 1 200 ? -7.177 3.451 15.820 1.00 6.47 200 LEU A C 1
ATOM 1536 O O . LEU A 1 200 ? -8.054 3.228 16.655 1.00 7.41 200 LEU A O 1
ATOM 1541 N N . ASP A 1 201 ? -7.365 3.242 14.525 1.00 6.42 201 ASP A N 1
ATOM 1542 C CA . ASP A 1 201 ? -8.590 2.620 14.010 1.00 5.58 201 ASP A CA 1
ATOM 1543 C C . ASP A 1 201 ? -8.573 1.091 14.108 1.00 5.52 201 ASP A C 1
ATOM 1544 O O . ASP A 1 201 ? -9.630 0.438 14.165 1.00 5.04 201 ASP A O 1
ATOM 1549 N N . ALA A 1 202 ? -7.370 0.533 14.115 1.00 4.69 202 ALA A N 1
ATOM 1550 C CA . ALA A 1 202 ? -7.182 -0.904 14.140 1.00 4.93 202 ALA A CA 1
ATOM 1551 C C . ALA A 1 202 ? -5.938 -1.275 14.930 1.00 5.68 202 ALA A C 1
ATOM 1552 O O . ALA A 1 202 ? -5.090 -0.425 15.215 1.00 4.69 202 ALA A O 1
ATOM 1554 N N . MET A 1 203 ? -5.837 -2.558 15.252 1.00 6.36 203 MET A N 1
ATOM 1555 C CA . MET A 1 203 ? -4.683 -3.083 15.979 1.00 6.42 203 MET A CA 1
ATOM 1556 C C . MET A 1 203 ? -4.340 -4.460 15.477 1.00 7.30 203 MET A C 1
ATOM 1557 O O . MET A 1 203 ? -5.232 -5.287 15.280 1.00 6.35 203 MET A O 1
ATOM 1562 N N . MET A 1 204 ? -3.047 -4.697 15.282 1.00 7.51 204 MET A N 1
ATOM 1563 C CA . MET A 1 204 ? -2.538 -6.036 15.009 1.00 9.16 204 MET A CA 1
ATOM 1564 C C . MET A 1 204 ? -1.773 -6.509 16.243 1.00 8.43 204 MET A C 1
ATOM 1565 O O . MET A 1 204 ? -0.856 -5.855 16.679 1.00 7.07 204 MET A O 1
ATOM 1570 N N . PRO A 1 205 ? -2.177 -7.650 16.824 1.00 9.29 205 PRO A N 1
ATOM 1571 C CA . PRO A 1 205 ? -1.495 -8.193 17.997 1.00 8.96 205 PRO A CA 1
ATOM 1572 C C . PRO A 1 205 ? -0.247 -8.980 17.603 1.00 8.87 205 PRO A C 1
ATOM 1573 O O . PRO A 1 205 ? -0.138 -9.471 16.476 1.00 9.22 205 PRO A O 1
ATOM 1577 N N . ALA A 1 206 ? 0.676 -9.098 18.546 1.00 8.13 206 ALA A N 1
ATOM 1578 C CA . ALA A 1 206 ? 1.897 -9.855 18.392 1.00 8.55 206 ALA A CA 1
ATOM 1579 C C . ALA A 1 206 ? 1.654 -11.363 18.523 1.00 8.92 206 ALA A C 1
ATOM 1580 O O . ALA A 1 206 ? 0.942 -11.805 19.429 1.00 9.12 206 ALA A O 1
ATOM 1582 N N . HIS A 1 207 ? 2.241 -12.128 17.610 1.00 9.48 207 HIS A N 1
ATOM 1583 C CA . HIS A 1 207 ? 2.276 -13.595 17.733 1.00 9.63 207 HIS A CA 1
ATOM 1584 C C . HIS A 1 207 ? 3.444 -13.965 18.654 1.00 10.11 207 HIS A C 1
ATOM 1585 O O . HIS A 1 207 ? 4.475 -14.496 18.229 1.00 10.58 207 HIS A O 1
ATOM 1592 N N . VAL A 1 208 ? 3.255 -13.640 19.926 1.00 9.35 208 VAL A N 1
ATOM 1593 C CA . VAL A 1 208 ? 4.296 -13.742 20.966 1.00 9.35 208 VAL A CA 1
ATOM 1594 C C . VAL A 1 208 ? 3.602 -14.140 22.269 1.00 9.54 208 VAL A C 1
ATOM 1595 O O . VAL A 1 208 ? 2.529 -13.622 22.589 1.00 8.49 208 VAL A O 1
ATOM 1599 N N . VAL A 1 209 ? 4.217 -15.076 22.999 1.00 9.12 209 VAL A N 1
ATOM 1600 C CA . VAL A 1 209 ? 3.756 -15.471 24.321 1.00 9.91 209 VAL A CA 1
ATOM 1601 C C . VAL A 1 209 ? 4.526 -14.680 25.389 1.00 9.56 209 VAL A C 1
ATOM 1602 O O . VAL A 1 209 ? 5.748 -14.581 25.327 1.00 10.27 209 VAL A O 1
ATOM 1606 N N . TYR A 1 210 ? 3.793 -14.127 26.349 1.00 9.85 210 TYR A N 1
ATOM 1607 C CA . TYR A 1 210 ? 4.336 -13.378 27.480 1.00 11.03 210 TYR A CA 1
ATOM 1608 C C . TYR A 1 210 ? 3.938 -14.160 28.739 1.00 11.69 210 TYR A C 1
ATOM 1609 O O . TYR A 1 210 ? 2.926 -13.837 29.359 1.00 11.32 210 TYR A O 1
ATOM 1618 N N . PRO A 1 211 ? 4.728 -15.188 29.099 1.00 13.27 211 PRO A N 1
ATOM 1619 C CA . PRO A 1 211 ? 4.315 -16.153 30.142 1.00 13.55 211 PRO A CA 1
ATOM 1620 C C . PRO A 1 211 ? 4.076 -15.614 31.558 1.00 14.23 211 PRO A C 1
ATOM 1621 O O . PRO A 1 211 ? 3.346 -16.237 32.343 1.00 14.16 211 PRO A O 1
ATOM 1625 N N . HIS A 1 212 ? 4.628 -14.452 31.895 1.00 14.15 212 HIS A N 1
ATOM 1626 C CA . HIS A 1 212 ? 4.304 -13.843 33.187 1.00 14.61 212 HIS A CA 1
ATOM 1627 C C . HIS A 1 212 ? 2.924 -13.197 33.213 1.00 14.32 212 HIS A C 1
ATOM 1628 O O . HIS A 1 212 ? 2.452 -12.767 34.265 1.00 15.84 212 HIS A O 1
ATOM 1635 N N . TYR A 1 213 ? 2.278 -13.121 32.049 1.00 13.54 213 TYR A N 1
ATOM 1636 C CA . TYR A 1 213 ? 0.947 -12.553 31.929 1.00 12.96 213 TYR A CA 1
ATOM 1637 C C . TYR A 1 213 ? -0.094 -13.615 31.579 1.00 12.31 213 TYR A C 1
ATOM 1638 O O . TYR A 1 213 ? -1.140 -13.684 32.210 1.00 12.21 213 TYR A O 1
ATOM 1647 N N . ASP A 1 214 ? 0.205 -14.419 30.566 1.00 12.05 214 ASP A N 1
ATOM 1648 C CA . ASP A 1 214 ? -0.752 -15.354 29.979 1.00 12.12 214 ASP A CA 1
ATOM 1649 C C . ASP A 1 214 ? -0.024 -16.389 29.127 1.00 11.96 214 ASP A C 1
ATOM 1650 O O . ASP A 1 214 ? 1.025 -16.113 28.518 1.00 12.24 214 ASP A O 1
ATOM 1655 N N . ALA A 1 215 ? -0.610 -17.574 29.044 1.00 11.70 215 ALA A N 1
ATOM 1656 C CA . ALA A 1 215 ? 0.031 -18.700 28.404 1.00 11.90 215 ALA A CA 1
ATOM 1657 C C . ALA A 1 215 ? -0.116 -18.762 26.880 1.00 12.04 215 ALA A C 1
ATOM 1658 O O . ALA A 1 215 ? 0.642 -19.467 26.229 1.00 12.37 215 ALA A O 1
ATOM 1660 N N . GLN A 1 216 ? -1.067 -18.014 26.305 1.00 11.74 216 GLN A N 1
ATOM 1661 C CA . GLN A 1 216 ? -1.311 -18.007 24.855 1.00 11.54 216 GLN A CA 1
ATOM 1662 C C . GLN A 1 216 ? -0.686 -16.776 24.145 1.00 10.93 216 GLN A C 1
ATOM 1663 O O . GLN A 1 216 ? -0.540 -15.720 24.768 1.00 11.54 216 GLN A O 1
ATOM 1669 N N . PRO A 1 217 ? -0.355 -16.912 22.849 1.00 11.32 217 PRO A N 1
ATOM 1670 C CA . PRO A 1 217 ? 0.193 -15.751 22.144 1.00 10.57 217 PRO A CA 1
ATOM 1671 C C . PRO A 1 217 ? -0.844 -14.641 22.156 1.00 9.81 217 PRO A C 1
ATOM 1672 O O . PRO A 1 217 ? -2.041 -14.923 22.077 1.00 9.78 217 PRO A O 1
ATOM 1676 N N . ALA A 1 218 ? -0.408 -13.391 22.252 1.00 8.42 218 ALA A N 1
ATOM 1677 C CA . ALA A 1 218 ? -1.345 -12.278 22.329 1.00 8.98 218 ALA A CA 1
ATOM 1678 C C . ALA A 1 218 ? -2.377 -12.352 21.206 1.00 8.14 218 ALA A C 1
ATOM 1679 O O . ALA A 1 218 ? -3.553 -12.108 21.432 1.00 8.07 218 ALA A O 1
ATOM 1681 N N . SER A 1 219 ? -1.911 -12.696 20.012 1.00 8.12 219 SER A N 1
ATOM 1682 C CA . SER A 1 219 ? -2.760 -12.792 18.801 1.00 8.83 219 SER A CA 1
ATOM 1683 C C . SER A 1 219 ? -3.831 -13.888 18.868 1.00 8.66 219 SER A C 1
ATOM 1684 O O . SER A 1 219 ? -4.743 -13.911 18.044 1.00 8.22 219 SER A O 1
ATOM 1687 N N . GLY A 1 220 ? -3.718 -14.777 19.845 1.00 8.51 220 GLY A N 1
ATOM 1688 C CA . GLY A 1 220 ? -4.713 -15.822 20.075 1.00 8.97 220 GLY A CA 1
ATOM 1689 C C . GLY A 1 220 ? -5.177 -15.940 21.522 1.00 8.96 220 GLY A C 1
ATOM 1690 O O . GLY A 1 220 ? -5.655 -17.001 21.928 1.00 9.15 220 GLY A O 1
ATOM 1691 N N . SER A 1 221 ? -5.103 -14.844 22.280 1.00 8.23 221 SER A N 1
ATOM 1692 C CA . SER A 1 221 ? -5.337 -14.844 23.717 1.00 8.90 221 SER A CA 1
ATOM 1693 C C . SER A 1 221 ? -6.485 -13.930 24.113 1.00 8.87 221 SER A C 1
ATOM 1694 O O . SER A 1 221 ? -6.415 -12.724 23.917 1.00 7.83 221 SER A O 1
ATOM 1697 N N . SER A 1 222 ? -7.527 -14.512 24.705 1.00 9.03 222 SER A N 1
ATOM 1698 C CA . SER A 1 222 ? -8.641 -13.740 25.259 1.00 10.23 222 SER A CA 1
ATOM 1699 C C . SER A 1 222 ? -8.177 -12.772 26.356 1.00 9.21 222 SER A C 1
ATOM 1700 O O . SER A 1 222 ? -8.722 -11.678 26.492 1.00 9.12 222 SER A O 1
ATOM 1703 N N . TYR A 1 223 ? -7.162 -13.176 27.124 1.00 8.70 223 TYR A N 1
ATOM 1704 C CA . TYR A 1 223 ? -6.568 -12.300 28.128 1.00 8.96 223 TYR A CA 1
ATOM 1705 C C . TYR A 1 223 ? -6.097 -11.001 27.440 1.00 7.69 223 TYR A C 1
ATOM 1706 O O . TYR A 1 223 ? -6.499 -9.899 27.826 1.00 7.01 223 TYR A O 1
ATOM 1715 N N . TRP A 1 224 ? -5.258 -11.152 26.422 1.00 7.33 224 TRP A N 1
ATOM 1716 C CA . TRP A 1 224 ? -4.712 -9.978 25.732 1.00 7.27 224 TRP A CA 1
ATOM 1717 C C . TRP A 1 224 ? -5.742 -9.214 24.915 1.00 6.85 224 TRP A C 1
ATOM 1718 O O . TRP A 1 224 ? -5.797 -7.984 24.989 1.00 6.72 224 TRP A O 1
ATOM 1729 N N . LEU A 1 225 ? -6.541 -9.931 24.122 1.00 7.30 225 LEU A N 1
ATOM 1730 C CA . LEU A 1 225 ? -7.426 -9.285 23.166 1.00 7.45 225 LEU A CA 1
ATOM 1731 C C . LEU A 1 225 ? -8.749 -8.795 23.730 1.00 8.05 225 LEU A C 1
ATOM 1732 O O . LEU A 1 225 ? -9.388 -7.923 23.121 1.00 7.44 225 LEU A O 1
ATOM 1737 N N . LYS A 1 226 ? -9.194 -9.387 24.846 1.00 8.79 226 LYS A N 1
ATOM 1738 C CA . LYS A 1 226 ? -10.476 -8.989 25.441 1.00 9.18 226 LYS A CA 1
ATOM 1739 C C . LYS A 1 226 ? -10.255 -8.314 26.785 1.00 9.19 226 LYS A C 1
ATOM 1740 O O . LYS A 1 226 ? -10.507 -7.115 26.923 1.00 8.90 226 LYS A O 1
ATOM 1746 N N . GLN A 1 227 ? -9.743 -9.061 27.758 1.00 9.27 227 GLN A N 1
ATOM 1747 C CA . GLN A 1 227 ? -9.550 -8.506 29.105 1.00 9.42 227 GLN A CA 1
ATOM 1748 C C . GLN A 1 227 ? -8.702 -7.230 29.106 1.00 8.38 227 GLN A C 1
ATOM 1749 O O . GLN A 1 227 ? -9.080 -6.222 29.702 1.00 8.83 227 GLN A O 1
ATOM 1755 N N . VAL A 1 228 ? -7.562 -7.273 28.419 1.00 7.66 228 VAL A N 1
ATOM 1756 C CA . VAL A 1 228 ? -6.656 -6.130 28.423 1.00 7.83 228 VAL A CA 1
ATOM 1757 C C . VAL A 1 228 ? -7.070 -5.120 27.351 1.00 7.59 228 VAL A C 1
ATOM 1758 O O . VAL A 1 228 ? -7.423 -3.999 27.671 1.00 7.75 228 VAL A O 1
ATOM 1762 N N . LEU A 1 229 ? -7.037 -5.543 26.094 1.00 7.30 229 LEU A N 1
ATOM 1763 C CA . LEU A 1 229 ? -7.242 -4.618 24.980 1.00 7.56 229 LEU A CA 1
ATOM 1764 C C . LEU A 1 229 ? -8.600 -3.945 24.995 1.00 7.41 229 LEU A C 1
ATOM 1765 O O . LEU A 1 229 ? -8.680 -2.748 24.752 1.00 8.24 229 LEU A O 1
ATOM 1770 N N . ARG A 1 230 ? -9.662 -4.696 25.291 1.00 7.65 230 ARG A N 1
ATOM 1771 C CA . ARG A 1 230 ? -11.007 -4.143 25.276 1.00 8.68 230 ARG A CA 1
ATOM 1772 C C . ARG A 1 230 ? -11.391 -3.566 26.645 1.00 9.41 230 ARG A C 1
ATOM 1773 O O . ARG A 1 230 ? -11.779 -2.397 26.751 1.00 10.03 230 ARG A O 1
ATOM 1781 N N . GLU A 1 231 ? -11.314 -4.393 27.678 1.00 10.13 231 GLU A N 1
ATOM 1782 C CA . GLU A 1 231 ? -11.888 -4.020 28.970 1.00 11.79 231 GLU A CA 1
ATOM 1783 C C . GLU A 1 231 ? -11.001 -3.040 29.736 1.00 11.73 231 GLU A C 1
ATOM 1784 O O . GLU A 1 231 ? -11.481 -2.002 30.192 1.00 13.63 231 GLU A O 1
ATOM 1790 N N . GLU A 1 232 ? -9.712 -3.325 29.840 1.00 12.25 232 GLU A N 1
ATOM 1791 C CA . GLU A 1 232 ? -8.821 -2.423 30.576 1.00 11.98 232 GLU A CA 1
ATOM 1792 C C . GLU A 1 232 ? -8.483 -1.178 29.774 1.00 11.91 232 GLU A C 1
ATOM 1793 O O . GLU A 1 232 ? -8.563 -0.055 30.294 1.00 12.26 232 GLU A O 1
ATOM 1799 N N . LEU A 1 233 ? -8.100 -1.370 28.515 1.00 10.51 233 LEU A N 1
ATOM 1800 C CA . LEU A 1 233 ? -7.565 -0.280 27.693 1.00 10.57 233 LEU A CA 1
ATOM 1801 C C . LEU A 1 233 ? -8.635 0.474 26.887 1.00 10.13 233 LEU A C 1
ATOM 1802 O O . LEU A 1 233 ? -8.374 1.583 26.408 1.00 10.51 233 LEU A O 1
ATOM 1807 N N . GLY A 1 234 ? -9.829 -0.108 26.744 1.00 9.81 234 GLY A N 1
ATOM 1808 C CA . GLY A 1 234 ? -10.953 0.579 26.099 1.00 9.77 234 GLY A CA 1
ATOM 1809 C C . GLY A 1 234 ? -10.855 0.747 24.594 1.00 9.40 234 GLY A C 1
ATOM 1810 O O . GLY A 1 234 ? -11.465 1.655 24.019 1.00 9.58 234 GLY A O 1
ATOM 1811 N N . PHE A 1 235 ? -10.107 -0.143 23.948 1.00 8.90 235 PHE A N 1
ATOM 1812 C CA . PHE A 1 235 ? -9.939 -0.078 22.509 1.00 9.01 235 PHE A CA 1
ATOM 1813 C C . PHE A 1 235 ? -11.272 -0.408 21.837 1.00 8.93 235 PHE A C 1
ATOM 1814 O O . PHE A 1 235 ? -11.910 -1.427 22.165 1.00 8.59 235 PHE A O 1
ATOM 1822 N N . LYS A 1 236 ? -11.696 0.466 20.922 1.00 9.09 236 LYS A N 1
ATOM 1823 C CA . LYS A 1 236 ? -12.972 0.305 20.213 1.00 9.33 236 LYS A CA 1
ATOM 1824 C C . LYS A 1 236 ? -12.854 -0.097 18.746 1.00 9.02 236 LYS A C 1
ATOM 1825 O O . LYS A 1 236 ? -13.883 -0.265 18.094 1.00 8.83 236 LYS A O 1
ATOM 1831 N N . GLY A 1 237 ? -11.634 -0.216 18.235 1.00 7.93 237 GLY A N 1
ATOM 1832 C CA . GLY A 1 237 ? -11.401 -0.431 16.812 1.00 7.65 237 GLY A CA 1
ATOM 1833 C C . GLY A 1 237 ? -11.381 -1.892 16.374 1.00 7.22 237 GLY A C 1
ATOM 1834 O O . GLY A 1 237 ? -11.790 -2.805 17.114 1.00 6.36 237 GLY A O 1
ATOM 1835 N N . ILE A 1 238 ? -10.897 -2.099 15.161 1.00 6.89 238 ILE A N 1
ATOM 1836 C CA . ILE A 1 238 ? -10.775 -3.425 14.559 1.00 6.66 238 ILE A CA 1
ATOM 1837 C C . ILE A 1 238 ? -9.518 -4.141 15.060 1.00 6.70 238 ILE A C 1
ATOM 1838 O O . ILE A 1 238 ? -8.440 -3.555 15.096 1.00 6.73 238 ILE A O 1
ATOM 1843 N N . VAL A 1 239 ? -9.648 -5.411 15.422 1.00 6.18 239 VAL A N 1
ATOM 1844 C CA . VAL A 1 239 ? -8.491 -6.246 15.752 1.00 6.62 239 VAL A CA 1
ATOM 1845 C C . VAL A 1 239 ? -8.252 -7.251 14.630 1.00 6.81 239 VAL A C 1
ATOM 1846 O O . VAL A 1 239 ? -9.138 -8.049 14.293 1.00 6.28 239 VAL A O 1
ATOM 1850 N N . PHE A 1 240 ? -7.043 -7.216 14.084 1.00 7.94 240 PHE A N 1
ATOM 1851 C CA . PHE A 1 240 ? -6.599 -8.122 13.027 1.00 8.86 240 PHE A CA 1
ATOM 1852 C C . PHE A 1 240 ? -5.877 -9.300 13.677 1.00 11.00 240 PHE A C 1
ATOM 1853 O O . PHE A 1 240 ? -5.240 -9.118 14.697 1.00 13.39 240 PHE A O 1
ATOM 1861 N N . SER A 1 241 ? -5.952 -10.498 13.113 1.00 10.63 241 SER A N 1
ATOM 1862 C CA . SER A 1 241 ? -5.173 -11.620 13.635 1.00 11.43 241 SER A CA 1
ATOM 1863 C C . SER A 1 241 ? -3.747 -11.565 13.108 1.00 12.53 241 SER A C 1
ATOM 1864 O O . SER A 1 241 ? -3.415 -10.704 12.268 1.00 12.90 241 SER A O 1
ATOM 1867 N N . ASP A 1 242 ? -2.936 -12.496 13.636 1.00 13.44 242 ASP A N 1
ATOM 1868 C CA . ASP A 1 242 ? -1.665 -12.883 13.030 1.00 14.72 242 ASP A CA 1
ATOM 1869 C C . ASP A 1 242 ? -1.915 -13.566 11.693 1.00 14.60 242 ASP A C 1
ATOM 1870 O O . ASP A 1 242 ? -3.025 -13.998 11.402 1.00 14.17 242 ASP A O 1
ATOM 1875 N N . ASP A 1 243 ? -0.868 -13.700 10.885 1.00 15.32 243 ASP A N 1
ATOM 1876 C CA . ASP A 1 243 ? -0.970 -14.480 9.671 1.00 15.53 243 ASP A CA 1
ATOM 1877 C C . ASP A 1 243 ? -1.193 -15.957 10.034 1.00 16.35 243 ASP A C 1
ATOM 1878 O O . ASP A 1 243 ? -0.268 -16.654 10.466 1.00 16.81 243 ASP A O 1
ATOM 1883 N N . LEU A 1 244 ? -2.410 -16.446 9.850 1.00 16.28 244 LEU A N 1
ATOM 1884 C CA . LEU A 1 244 ? -2.772 -17.794 10.308 1.00 17.30 244 LEU A CA 1
ATOM 1885 C C . LEU A 1 244 ? -2.123 -18.922 9.516 1.00 18.98 244 LEU A C 1
ATOM 1886 O O . LEU A 1 244 ? -1.921 -20.008 10.043 1.00 19.96 244 LEU A O 1
ATOM 1891 N N . SER A 1 245 ? -1.801 -18.685 8.254 1.00 20.32 245 SER A N 1
ATOM 1892 C CA . SER A 1 245 ? -1.062 -19.695 7.494 1.00 21.89 245 SER A CA 1
ATOM 1893 C C . SER A 1 245 ? 0.304 -20.055 8.156 1.00 23.09 245 SER A C 1
ATOM 1894 O O . SER A 1 245 ? 0.871 -21.121 7.868 1.00 24.33 245 SER A O 1
ATOM 1897 N N A MET A 1 246 ? 0.807 -19.150 9.000 0.70 23.80 246 MET A N 1
ATOM 1898 N N B MET A 1 246 ? 0.806 -19.175 9.022 0.30 23.43 246 MET A N 1
ATOM 1899 C CA A MET A 1 246 ? 2.041 -19.291 9.795 0.70 24.24 246 MET A CA 1
ATOM 1900 C CA B MET A 1 246 ? 2.068 -19.398 9.727 0.30 23.66 246 MET A CA 1
ATOM 1901 C C . MET A 1 246 ? 1.925 -20.325 10.937 0.50 24.05 246 MET A C 1
ATOM 1902 O O . MET A 1 246 ? 2.916 -20.914 11.376 0.50 24.00 246 MET A O 1
ATOM 1911 N N . GLU A 1 247 ? 0.710 -20.487 11.460 1.00 24.01 247 GLU A N 1
ATOM 1912 C CA . GLU A 1 247 ? 0.454 -21.374 12.603 1.00 24.24 247 GLU A CA 1
ATOM 1913 C C . GLU A 1 247 ? 0.443 -22.834 12.159 1.00 24.36 247 GLU A C 1
ATOM 1914 O O . GLU A 1 247 ? -0.200 -23.178 11.166 1.00 25.20 247 GLU A O 1
ATOM 1920 N N . GLY A 1 248 ? 1.124 -23.688 12.918 1.00 24.60 248 GLY A N 1
ATOM 1921 C CA . GLY A 1 248 ? 1.139 -25.123 12.645 1.00 24.40 248 GLY A CA 1
ATOM 1922 C C . GLY A 1 248 ? -0.170 -25.804 13.013 1.00 24.19 248 GLY A C 1
ATOM 1923 O O . GLY A 1 248 ? -0.846 -25.420 13.984 1.00 25.59 248 GLY A O 1
ATOM 1924 N N . ALA A 1 249 ? -0.516 -26.842 12.263 1.00 23.69 249 ALA A N 1
ATOM 1925 C CA . ALA A 1 249 ? -1.774 -27.554 12.485 1.00 23.05 249 ALA A CA 1
ATOM 1926 C C . ALA A 1 249 ? -1.704 -28.574 13.623 1.00 22.51 249 ALA A C 1
ATOM 1927 O O . ALA A 1 249 ? -2.746 -29.008 14.106 1.00 22.34 249 ALA A O 1
ATOM 1929 N N . ALA A 1 250 ? -0.490 -28.955 14.031 1.00 21.66 250 ALA A N 1
ATOM 1930 C CA . ALA A 1 250 ? -0.291 -30.016 15.020 1.00 21.36 250 ALA A CA 1
ATOM 1931 C C . ALA A 1 250 ? -0.942 -29.706 16.373 1.00 21.10 250 ALA A C 1
ATOM 1932 O O . ALA A 1 250 ? -1.408 -30.621 17.060 1.00 21.48 250 ALA A O 1
ATOM 1934 N N . VAL A 1 251 ? -0.975 -28.425 16.740 1.00 20.34 251 VAL A N 1
ATOM 1935 C CA . VAL A 1 251 ? -1.667 -27.971 17.945 1.00 20.03 251 VAL A CA 1
ATOM 1936 C C . VAL A 1 251 ? -2.983 -27.250 17.635 1.00 19.69 251 VAL A C 1
ATOM 1937 O O . VAL A 1 251 ? -4.001 -27.503 18.293 1.00 19.33 251 VAL A O 1
ATOM 1941 N N . MET A 1 252 ? -2.956 -26.351 16.649 1.00 19.17 252 MET A N 1
ATOM 1942 C CA . MET A 1 252 ? -4.069 -25.427 16.417 1.00 19.12 252 MET A CA 1
ATOM 1943 C C . MET A 1 252 ? -5.116 -25.945 15.438 1.00 18.47 252 MET A C 1
ATOM 1944 O O . MET A 1 252 ? -6.151 -25.295 15.248 1.00 19.59 252 MET A O 1
ATOM 1949 N N . GLY A 1 253 ? -4.852 -27.090 14.808 1.00 17.57 253 GLY A N 1
ATOM 1950 C CA . GLY A 1 253 ? -5.769 -27.659 13.828 1.00 16.74 253 GLY A CA 1
ATOM 1951 C C . GLY A 1 253 ? -5.560 -27.025 12.462 1.00 16.13 253 GLY A C 1
ATOM 1952 O O . GLY A 1 253 ? -4.617 -26.255 12.266 1.00 16.25 253 GLY A O 1
ATOM 1953 N N . GLY A 1 254 ? -6.444 -27.354 11.521 1.00 14.81 254 GLY A N 1
ATOM 1954 C CA . GLY A 1 254 ? -6.361 -26.834 10.167 1.00 14.39 254 GLY A CA 1
ATOM 1955 C C . GLY A 1 254 ? -6.763 -25.370 10.096 1.00 13.52 254 GLY A C 1
ATOM 1956 O O . GLY A 1 254 ? -7.156 -24.785 11.112 1.00 12.07 254 GLY A O 1
ATOM 1957 N N . PRO A 1 255 ? -6.659 -24.776 8.896 1.00 13.27 255 PRO A N 1
ATOM 1958 C CA . PRO A 1 255 ? -6.900 -23.331 8.712 1.00 12.98 255 PRO A CA 1
ATOM 1959 C C . PRO A 1 255 ? -8.310 -22.874 9.136 1.00 12.52 255 PRO A C 1
ATOM 1960 O O . PRO A 1 255 ? -8.453 -21.769 9.669 1.00 11.25 255 PRO A O 1
ATOM 1964 N N . VAL A 1 256 ? -9.321 -23.721 8.945 1.00 11.94 256 VAL A N 1
ATOM 1965 C CA . VAL A 1 256 ? -10.673 -23.369 9.397 1.00 11.95 256 VAL A CA 1
ATOM 1966 C C . VAL A 1 256 ? -10.725 -23.288 10.944 1.00 11.35 256 VAL A C 1
ATOM 1967 O O . VAL A 1 256 ? -11.253 -22.326 11.516 1.00 9.67 256 VAL A O 1
ATOM 1971 N N . GLU A 1 257 ? -10.153 -24.280 11.626 1.00 11.65 257 GLU A N 1
ATOM 1972 C CA . GLU A 1 257 ? -10.115 -24.244 13.098 1.00 12.06 257 GLU A CA 1
ATOM 1973 C C . GLU A 1 257 ? -9.294 -23.053 13.625 1.00 10.85 257 GLU A C 1
ATOM 1974 O O . GLU A 1 257 ? -9.686 -22.374 14.583 1.00 9.93 257 GLU A O 1
ATOM 1980 N N . ARG A 1 258 ? -8.160 -22.777 12.983 1.00 10.14 258 ARG A N 1
ATOM 1981 C CA . ARG A 1 258 ? -7.321 -21.647 13.405 1.00 10.34 258 ARG A CA 1
ATOM 1982 C C . ARG A 1 258 ? -8.013 -20.295 13.221 1.00 9.13 258 ARG A C 1
ATOM 1983 O O . ARG A 1 258 ? -7.858 -19.407 14.048 1.00 9.16 258 ARG A O 1
ATOM 1991 N N . SER A 1 259 ? -8.790 -20.178 12.146 1.00 9.10 259 SER A N 1
ATOM 1992 C CA . SER A 1 259 ? -9.582 -18.976 11.871 1.00 9.17 259 SER A CA 1
ATOM 1993 C C . SER A 1 259 ? -10.660 -18.798 12.941 1.00 9.05 259 SER A C 1
ATOM 1994 O O . SER A 1 259 ? -10.798 -17.722 13.532 1.00 8.98 259 SER A O 1
ATOM 1997 N N . HIS A 1 260 ? -11.419 -19.861 13.178 1.00 8.69 260 HIS A N 1
ATOM 1998 C CA . HIS A 1 260 ? -12.420 -19.874 14.239 1.00 9.16 260 HIS A CA 1
ATOM 1999 C C . HIS A 1 260 ? -11.835 -19.455 15.593 1.00 8.88 260 HIS A C 1
ATOM 2000 O O . HIS A 1 260 ? -12.420 -18.644 16.320 1.00 9.37 260 HIS A O 1
ATOM 2007 N N . GLN A 1 261 ? -10.684 -20.018 15.944 1.00 8.74 261 GLN A N 1
ATOM 2008 C CA . GLN A 1 261 ? -10.099 -19.765 17.249 1.00 9.10 261 GLN A CA 1
ATOM 2009 C C . GLN A 1 261 ? -9.608 -18.326 17.391 1.00 8.46 261 GLN A C 1
ATOM 2010 O O . GLN A 1 261 ? -9.759 -17.722 18.452 1.00 7.84 261 GLN A O 1
ATOM 2016 N N . ALA A 1 262 ? -9.090 -17.758 16.306 1.00 7.71 262 ALA A N 1
ATOM 2017 C CA . ALA A 1 262 ? -8.652 -16.383 16.330 1.00 7.87 262 ALA A CA 1
ATOM 2018 C C . ALA A 1 262 ? -9.829 -15.452 16.573 1.00 6.85 262 ALA A C 1
ATOM 2019 O O . ALA A 1 262 ? -9.733 -14.514 17.341 1.00 7.18 262 ALA A O 1
ATOM 2021 N N . LEU A 1 263 ? -10.932 -15.719 15.887 1.00 7.21 263 LEU A N 1
ATOM 2022 C CA . LEU A 1 263 ? -12.130 -14.919 16.020 1.00 7.81 263 LEU A CA 1
ATOM 2023 C C . LEU A 1 263 ? -12.696 -15.054 17.457 1.00 8.50 263 LEU A C 1
ATOM 2024 O O . LEU A 1 263 ? -13.006 -14.050 18.107 1.00 7.92 263 LEU A O 1
ATOM 2029 N N . VAL A 1 264 ? -12.782 -16.282 17.963 1.00 9.16 264 VAL A N 1
ATOM 2030 C CA . VAL A 1 264 ? -13.291 -16.508 19.326 1.00 10.11 264 VAL A CA 1
ATOM 2031 C C . VAL A 1 264 ? -12.401 -15.821 20.381 1.00 10.01 264 VAL A C 1
ATOM 2032 O O . VAL A 1 264 ? -12.902 -15.317 21.396 1.00 10.17 264 VAL A O 1
ATOM 2036 N N . ALA A 1 265 ? -11.098 -15.757 20.102 1.00 8.97 265 ALA A N 1
ATOM 2037 C CA . ALA A 1 265 ? -10.115 -15.165 21.015 1.00 8.87 265 ALA A CA 1
ATOM 2038 C C . ALA A 1 265 ? -10.267 -13.642 21.114 1.00 8.55 265 ALA A C 1
ATOM 2039 O O . ALA A 1 265 ? -9.916 -13.042 22.137 1.00 8.45 265 ALA A O 1
ATOM 2041 N N . GLY A 1 266 ? -10.832 -13.026 20.078 1.00 6.77 266 GLY A N 1
ATOM 2042 C CA . GLY A 1 266 ? -11.104 -11.593 20.089 1.00 6.90 266 GLY A CA 1
ATOM 2043 C C . GLY A 1 266 ? -10.682 -10.838 18.837 1.00 5.94 266 GLY A C 1
ATOM 2044 O O . GLY A 1 266 ? -10.737 -9.614 18.817 1.00 6.81 266 GLY A O 1
ATOM 2045 N N . CYS A 1 267 ? -10.196 -11.538 17.816 1.00 5.83 267 CYS A N 1
ATOM 2046 C CA . CYS A 1 267 ? -9.973 -10.893 16.522 1.00 5.69 267 CYS A CA 1
ATOM 2047 C C . CYS A 1 267 ? -11.296 -10.628 15.811 1.00 5.34 267 CYS A C 1
ATOM 2048 O O . CYS A 1 267 ? -12.202 -11.458 15.856 1.00 5.61 267 CYS A O 1
ATOM 2051 N N . ASP A 1 268 ? -11.390 -9.469 15.150 1.00 5.04 268 ASP A N 1
ATOM 2052 C CA . ASP A 1 268 ? -12.505 -9.164 14.234 1.00 5.26 268 ASP A CA 1
ATOM 2053 C C . ASP A 1 268 ? -12.288 -9.727 12.839 1.00 5.15 268 ASP A C 1
ATOM 2054 O O . ASP A 1 268 ? -13.233 -10.112 12.163 1.00 5.44 268 ASP A O 1
ATOM 2059 N N . MET A 1 269 ? -11.034 -9.735 12.423 1.00 4.88 269 MET A N 1
ATOM 2060 C CA . MET A 1 269 ? -10.652 -10.153 11.075 1.00 5.56 269 MET A CA 1
ATOM 2061 C C . MET A 1 269 ? -9.423 -11.029 11.162 1.00 5.62 269 MET A C 1
ATOM 2062 O O . MET A 1 269 ? -8.625 -10.910 12.105 1.00 5.76 269 MET A O 1
ATOM 2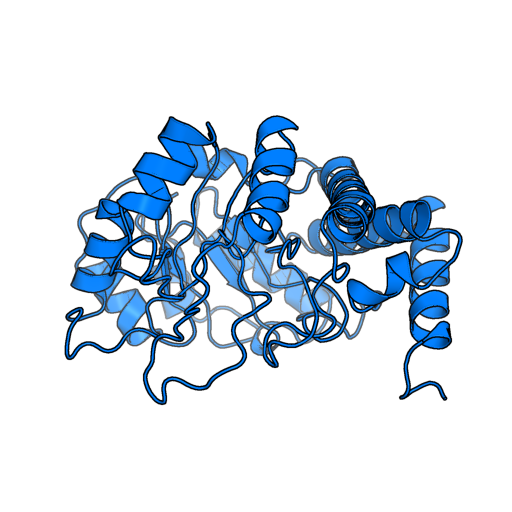067 N N . ILE A 1 270 ? -9.278 -11.908 10.175 1.00 5.57 270 ILE A N 1
ATOM 2068 C CA . ILE A 1 270 ? -8.198 -12.885 10.146 1.00 6.48 270 ILE A CA 1
ATOM 2069 C C . ILE A 1 270 ? -7.437 -12.751 8.836 1.00 6.44 270 ILE A C 1
ATOM 2070 O O . ILE A 1 270 ? -8.022 -12.395 7.807 1.00 4.73 270 ILE A O 1
ATOM 2075 N N . LEU A 1 271 ? -6.129 -13.017 8.894 1.00 6.62 271 LEU A N 1
ATOM 2076 C CA . LEU A 1 271 ? -5.243 -12.945 7.732 1.00 7.62 271 LEU A CA 1
ATOM 2077 C C . LEU A 1 271 ? -4.749 -14.338 7.385 1.00 7.44 271 LEU A C 1
ATOM 2078 O O . LEU A 1 271 ? -4.247 -15.054 8.264 1.00 8.08 271 LEU A O 1
ATOM 2083 N N . ILE A 1 272 ? -4.866 -14.706 6.113 1.00 7.56 272 ILE A N 1
ATOM 2084 C CA . ILE A 1 272 ? -4.246 -15.914 5.597 1.00 7.89 272 ILE A CA 1
ATOM 2085 C C . ILE A 1 272 ? -3.422 -15.528 4.371 1.00 8.41 272 ILE A C 1
ATOM 2086 O O . ILE A 1 272 ? -3.970 -15.311 3.295 1.00 9.04 272 ILE A O 1
ATOM 2091 N N . CYS A 1 273 ? -2.112 -15.413 4.578 1.00 8.98 273 CYS A N 1
ATOM 2092 C CA . CYS A 1 273 ? -1.206 -14.911 3.545 1.00 8.84 273 CYS A CA 1
ATOM 2093 C C . CYS A 1 273 ? -0.413 -16.059 2.956 1.00 8.95 273 CYS A C 1
ATOM 2094 O O . CYS A 1 273 ? -0.110 -17.021 3.658 1.00 9.64 273 CYS A O 1
ATOM 2097 N N . ASN A 1 274 ? -0.079 -15.928 1.680 1.00 9.16 274 ASN A N 1
ATOM 2098 C CA . ASN A 1 274 ? 0.834 -16.845 0.994 1.00 9.69 274 ASN A CA 1
ATOM 2099 C C . ASN A 1 274 ? 0.430 -18.312 1.075 1.00 10.54 274 ASN A C 1
ATOM 2100 O O . ASN A 1 274 ? 1.301 -19.212 1.111 1.00 10.41 274 ASN A O 1
ATOM 2105 N N . LYS A 1 275 ? -0.879 -18.558 1.117 1.00 10.20 275 LYS A N 1
ATOM 2106 C CA . LYS A 1 275 ? -1.389 -19.916 1.170 1.00 10.75 275 LYS A CA 1
ATOM 2107 C C . LYS A 1 275 ? -2.811 -19.981 0.610 1.00 10.20 275 LYS A C 1
ATOM 2108 O O . LYS A 1 275 ? -3.783 -20.164 1.352 1.00 8.91 275 LYS A O 1
ATOM 2114 N N . ARG A 1 276 ? -2.907 -19.819 -0.704 1.00 9.56 276 ARG A N 1
ATOM 2115 C CA . ARG A 1 276 ? -4.193 -19.837 -1.397 1.00 9.82 276 ARG A CA 1
ATOM 2116 C C . ARG A 1 276 ? -5.059 -21.061 -1.036 1.00 9.53 276 ARG A C 1
ATOM 2117 O O . ARG A 1 276 ? -6.260 -20.920 -0.800 1.00 8.26 276 ARG A O 1
ATOM 2125 N N . GLU A 1 277 ? -4.455 -22.246 -0.969 1.00 9.82 277 GLU A N 1
ATOM 2126 C CA . GLU A 1 277 ? -5.211 -23.447 -0.620 1.00 10.53 277 GLU A CA 1
ATOM 2127 C C . GLU A 1 277 ? -5.909 -23.340 0.745 1.00 9.37 277 GLU A C 1
ATOM 2128 O O . GLU A 1 277 ? -7.046 -23.812 0.895 1.00 7.97 277 GLU A O 1
ATOM 2134 N N . ALA A 1 278 ? -5.233 -22.735 1.724 1.00 8.36 278 ALA A N 1
ATOM 2135 C CA . ALA A 1 278 ? -5.783 -22.523 3.062 1.00 8.69 278 ALA A CA 1
ATOM 2136 C C . ALA A 1 278 ? -6.916 -21.490 3.007 1.00 7.95 278 ALA A C 1
ATOM 2137 O O . ALA A 1 278 ? -7.979 -21.675 3.603 1.00 7.65 278 ALA A O 1
ATOM 2139 N N . ALA A 1 279 ? -6.698 -20.405 2.276 1.00 7.80 279 ALA A N 1
ATOM 2140 C CA . ALA A 1 279 ? -7.732 -19.366 2.152 1.00 8.06 279 ALA A CA 1
ATOM 2141 C C . ALA A 1 279 ? -9.016 -19.960 1.563 1.00 7.87 279 ALA A C 1
ATOM 2142 O O . ALA A 1 279 ? -10.116 -19.715 2.068 1.00 7.51 279 ALA A O 1
ATOM 2144 N N . VAL A 1 280 ? -8.880 -20.764 0.513 1.00 8.03 280 VAL A N 1
ATOM 2145 C CA . VAL A 1 280 ? -10.053 -21.421 -0.094 1.00 8.32 280 VAL A CA 1
ATOM 2146 C C . VAL A 1 280 ? -10.718 -22.412 0.891 1.00 7.99 280 VAL A C 1
ATOM 2147 O O . VAL A 1 280 ? -11.952 -22.483 0.973 1.00 7.27 280 VAL A O 1
ATOM 2151 N N . GLU A 1 281 ? -9.916 -23.167 1.628 1.00 8.81 281 GLU A N 1
ATOM 2152 C CA . GLU A 1 281 ? -10.480 -24.060 2.643 1.00 8.59 281 GLU A CA 1
ATOM 2153 C C . GLU A 1 281 ? -11.328 -23.270 3.636 1.00 8.24 281 GLU A C 1
ATOM 2154 O O . GLU A 1 281 ? -12.442 -23.697 3.990 1.00 8.15 281 GLU A O 1
ATOM 2160 N N . VAL A 1 282 ? -10.811 -22.129 4.093 1.00 7.50 282 VAL A N 1
ATOM 2161 C CA . VAL A 1 282 ? -11.570 -21.284 5.017 1.00 7.17 282 VAL A CA 1
ATOM 2162 C C . VAL A 1 282 ? -12.854 -20.726 4.354 1.00 6.23 282 VAL A C 1
ATOM 2163 O O . VAL A 1 282 ? -13.935 -20.789 4.946 1.00 5.88 282 VAL A O 1
ATOM 2167 N N . LEU A 1 283 ? -12.757 -20.200 3.137 1.00 6.06 283 LEU A N 1
ATOM 2168 C CA . LEU A 1 283 ? -13.969 -19.732 2.422 1.00 6.00 283 LEU A CA 1
ATOM 2169 C C . LEU A 1 283 ? -15.007 -20.867 2.293 1.00 5.84 283 LEU A C 1
ATOM 2170 O O . LEU A 1 283 ? -16.209 -20.668 2.503 1.00 5.24 283 LEU A O 1
ATOM 2175 N N . ASP A 1 284 ? -14.521 -22.047 1.922 1.00 5.69 284 ASP A N 1
ATOM 2176 C CA . ASP A 1 284 ? -15.378 -23.216 1.709 1.00 6.43 284 ASP A CA 1
ATOM 2177 C C . ASP A 1 284 ? -16.039 -23.749 2.987 1.00 6.55 284 ASP A C 1
ATOM 2178 O O . ASP A 1 284 ? -17.109 -24.334 2.905 1.00 7.63 284 ASP A O 1
ATOM 2183 N N . ASN A 1 285 ? -15.414 -23.560 4.147 1.00 5.45 285 ASN A N 1
ATOM 2184 C CA . ASN A 1 285 ? -15.829 -24.236 5.355 1.00 6.09 285 ASN A CA 1
ATOM 2185 C C . ASN A 1 285 ? -16.149 -23.404 6.590 1.00 6.18 285 ASN A C 1
ATOM 2186 O O . ASN A 1 285 ? -16.670 -23.941 7.549 1.00 6.20 285 ASN A O 1
ATOM 2191 N N . LEU A 1 286 ? -15.822 -22.117 6.594 1.00 5.84 286 LEU A N 1
ATOM 2192 C CA . LEU A 1 286 ? -16.124 -21.285 7.764 1.00 6.38 286 LEU A CA 1
ATOM 2193 C C . LEU A 1 286 ? -17.558 -20.735 7.691 1.00 5.70 286 LEU A C 1
ATOM 2194 O O . LEU A 1 286 ? -17.929 -20.118 6.708 1.00 5.98 286 LEU A O 1
ATOM 2199 N N . PRO A 1 287 ? -18.371 -20.955 8.730 1.00 6.96 287 PRO A N 1
ATOM 2200 C CA . PRO A 1 287 ? -19.684 -20.302 8.680 1.00 6.50 287 PRO A CA 1
ATOM 2201 C C . PRO A 1 287 ? -19.615 -18.783 8.409 1.00 6.95 287 PRO A C 1
ATOM 2202 O O . PRO A 1 287 ? -18.712 -18.092 8.921 1.00 5.96 287 PRO A O 1
ATOM 2206 N N . ILE A 1 288 ? -20.554 -18.284 7.608 1.00 7.42 288 ILE A N 1
ATOM 2207 C CA . ILE A 1 288 ? -20.559 -16.887 7.171 1.00 9.14 288 ILE A CA 1
ATOM 2208 C C . ILE A 1 288 ? -20.895 -15.938 8.310 1.00 9.75 288 ILE A C 1
ATOM 2209 O O . ILE A 1 288 ? -21.903 -16.080 8.992 1.00 8.78 288 ILE A O 1
ATOM 2214 N N . MET A 1 289 ? -20.018 -14.968 8.502 1.00 11.43 289 MET A N 1
ATOM 2215 C CA . MET A 1 289 ? -20.235 -13.924 9.486 1.00 13.53 289 MET A CA 1
ATOM 2216 C C . MET A 1 289 ? -19.849 -12.606 8.810 1.00 12.66 289 MET A C 1
ATOM 2217 O O . MET A 1 289 ? -18.995 -12.579 7.933 1.00 13.79 289 MET A O 1
ATOM 2222 N N . GLU A 1 290 ? -20.573 -11.545 9.124 1.00 12.34 290 GLU A N 1
ATOM 2223 C CA . GLU A 1 290 ? -20.250 -10.222 8.603 1.00 12.17 290 GLU A CA 1
ATOM 2224 C C . GLU A 1 290 ? -19.493 -9.418 9.649 1.00 10.12 290 GLU A C 1
ATOM 2225 O O . GLU A 1 290 ? -19.694 -9.609 10.868 1.00 9.29 290 GLU A O 1
ATOM 2231 N N . VAL A 1 291 ? -18.637 -8.516 9.158 1.00 8.38 291 VAL A N 1
ATOM 2232 C CA . VAL A 1 291 ? -17.874 -7.579 9.979 1.00 8.32 291 VAL A CA 1
ATOM 2233 C C . VAL A 1 291 ? -18.160 -6.162 9.467 1.00 8.20 291 VAL A C 1
ATOM 2234 O O . VAL A 1 291 ? -17.315 -5.512 8.829 1.00 6.91 291 VAL A O 1
ATOM 2238 N N . PRO A 1 292 ? -19.388 -5.677 9.706 1.00 8.40 292 PRO A N 1
ATOM 2239 C CA . PRO A 1 292 ? -19.763 -4.365 9.131 1.00 9.00 292 PRO A CA 1
ATOM 2240 C C . PRO A 1 292 ? -18.897 -3.205 9.623 1.00 9.08 292 PRO A C 1
ATOM 2241 O O . PRO A 1 292 ? -18.659 -2.237 8.864 1.00 9.46 292 PRO A O 1
ATOM 2245 N N . GLN A 1 293 ? -18.416 -3.318 10.859 1.00 8.42 293 GLN A N 1
ATOM 2246 C CA . GLN A 1 293 ? -17.601 -2.273 11.450 1.00 9.04 293 GLN A CA 1
ATOM 2247 C C . GLN A 1 293 ? -16.249 -2.148 10.733 1.00 8.38 293 GLN A C 1
ATOM 2248 O O . GLN A 1 293 ? -15.541 -1.158 10.923 1.00 8.85 293 GLN A O 1
ATOM 2254 N N . ALA A 1 294 ? -15.901 -3.133 9.903 1.00 7.38 294 ALA A N 1
ATOM 2255 C CA . ALA A 1 294 ? -14.673 -3.039 9.094 1.00 8.33 294 ALA A CA 1
ATOM 2256 C C . ALA A 1 294 ? -14.762 -1.936 8.035 1.00 8.74 294 ALA A C 1
ATOM 2257 O O . ALA A 1 294 ? -13.745 -1.437 7.567 1.00 8.37 294 ALA A O 1
ATOM 2259 N N . GLU A 1 295 ? -15.973 -1.531 7.660 1.00 8.71 295 GLU A N 1
ATOM 2260 C CA . GLU A 1 295 ? -16.138 -0.490 6.645 1.00 10.86 295 GLU A CA 1
ATOM 2261 C C . GLU A 1 295 ? -15.562 0.848 7.125 1.00 9.83 295 GLU A C 1
ATOM 2262 O O . GLU A 1 295 ? -15.220 1.714 6.301 1.00 11.50 295 GLU A O 1
ATOM 2268 N N . ALA A 1 296 ? -15.394 0.993 8.447 1.00 9.43 296 ALA A N 1
ATOM 2269 C CA . ALA A 1 296 ? -14.696 2.143 9.039 1.00 9.36 296 ALA A CA 1
ATOM 2270 C C . ALA A 1 296 ? -13.259 2.311 8.541 1.00 8.45 296 ALA A C 1
ATOM 2271 O O . ALA A 1 296 ? -12.671 3.398 8.664 1.00 9.18 296 ALA A O 1
ATOM 2273 N N . LEU A 1 297 ? -12.676 1.236 8.005 1.00 7.62 297 LEU A N 1
ATOM 2274 C CA . LEU A 1 297 ? -11.296 1.260 7.531 1.00 7.02 297 LEU A CA 1
ATOM 2275 C C . LEU A 1 297 ? -11.132 1.683 6.068 1.00 6.55 297 LEU A C 1
ATOM 2276 O O . LEU A 1 297 ? -9.990 1.843 5.601 1.00 6.28 297 LEU A O 1
ATOM 2281 N N . LEU A 1 298 ? -12.244 1.849 5.338 1.00 6.70 298 LEU A N 1
ATOM 2282 C CA . LEU A 1 298 ? -12.203 2.317 3.956 1.00 6.50 298 LEU A CA 1
ATOM 2283 C C . LEU A 1 298 ? -11.631 3.737 3.945 1.00 6.04 298 LEU A C 1
ATOM 2284 O O . LEU A 1 298 ? -11.947 4.548 4.818 1.00 5.28 298 LEU A O 1
ATOM 2289 N N . LYS A 1 299 ? -10.802 4.028 2.949 1.00 6.20 299 LYS A N 1
ATOM 2290 C CA . LYS A 1 299 ? -10.153 5.346 2.892 1.00 7.05 299 LYS A CA 1
ATOM 2291 C C . LYS A 1 299 ? -11.217 6.442 2.726 1.00 6.71 299 LYS A C 1
ATOM 2292 O O . LYS A 1 299 ? -12.246 6.227 2.090 1.00 7.36 299 LYS A O 1
ATOM 2298 N N . LYS A 1 300 ? -10.938 7.598 3.319 1.00 7.67 300 LYS A N 1
ATOM 2299 C CA . LYS A 1 300 ? -11.923 8.702 3.398 1.00 9.58 300 LYS A CA 1
ATOM 2300 C C . LYS A 1 300 ? -11.758 9.748 2.318 1.00 9.80 300 LYS A C 1
ATOM 2301 O O . LYS A 1 300 ? -12.648 10.602 2.157 1.00 10.16 300 LYS A O 1
ATOM 2307 N N . GLN A 1 301 ? -10.627 9.717 1.610 1.00 8.76 301 GLN A N 1
ATOM 2308 C CA . GLN A 1 301 ? -10.353 10.669 0.536 1.00 9.60 301 GLN A CA 1
ATOM 2309 C C . GLN A 1 301 ? -10.010 9.981 -0.772 1.00 9.76 301 GLN A C 1
ATOM 2310 O O . GLN A 1 301 ? -9.584 8.813 -0.790 1.00 9.59 301 GLN A O 1
ATOM 2316 N N . GLN A 1 302 ? -10.214 10.715 -1.866 1.00 10.39 302 GLN A N 1
ATOM 2317 C CA . GLN A 1 302 ? -9.920 10.255 -3.211 1.00 10.97 302 GLN A CA 1
ATOM 2318 C C . GLN A 1 302 ? -9.166 11.355 -3.972 1.00 10.43 302 GLN A C 1
ATOM 2319 O O . GLN A 1 302 ? -9.617 12.499 -4.022 1.00 9.60 302 GLN A O 1
ATOM 2325 N N . PHE A 1 303 ? -8.033 10.991 -4.551 1.00 8.84 303 PHE A N 1
ATOM 2326 C CA . PHE A 1 303 ? -7.275 11.876 -5.448 1.00 9.12 303 PHE A CA 1
ATOM 2327 C C . PHE A 1 303 ? -6.273 11.073 -6.264 1.00 8.69 303 PHE A C 1
ATOM 2328 O O . PHE A 1 303 ? -5.958 9.927 -5.924 1.00 8.82 303 PHE A O 1
ATOM 2336 N N . SER A 1 304 ? -5.793 11.661 -7.357 1.00 8.52 304 SER A N 1
ATOM 2337 C CA . SER A 1 304 ? -4.836 10.999 -8.250 1.00 8.31 304 SER A CA 1
ATOM 2338 C C . SER A 1 304 ? -3.402 11.391 -7.899 1.00 7.35 304 SER A C 1
ATOM 2339 O O . SER A 1 304 ? -3.154 12.372 -7.188 1.00 7.14 304 SER A O 1
ATOM 2342 N N . TYR A 1 305 ? -2.451 10.648 -8.453 1.00 7.38 305 TYR A N 1
ATOM 2343 C CA . TYR A 1 305 ? -1.042 10.943 -8.185 1.00 7.52 305 TYR A CA 1
ATOM 2344 C C . TYR A 1 305 ? -0.646 12.281 -8.833 1.00 7.03 305 TYR A C 1
ATOM 2345 O O . TYR A 1 305 ? 0.151 13.045 -8.275 1.00 6.63 305 TYR A O 1
ATOM 2354 N N . SER A 1 306 ? -1.206 12.566 -10.012 1.00 7.72 306 SER A N 1
ATOM 2355 C CA . SER A 1 306 ? -0.992 13.870 -10.655 1.00 8.48 306 SER A CA 1
ATOM 2356 C C . SER A 1 306 ? -1.407 15.028 -9.764 1.00 7.96 306 SER A C 1
ATOM 2357 O O . SER A 1 306 ? -0.658 15.999 -9.617 1.00 7.90 306 SER A O 1
ATOM 2360 N N . GLU A 1 307 ? -2.586 14.915 -9.144 1.00 7.25 307 GLU A N 1
ATOM 2361 C CA . GLU A 1 307 ? -3.075 15.955 -8.239 1.00 7.83 307 GLU A CA 1
ATOM 2362 C C . GLU A 1 307 ? -2.135 16.065 -7.041 1.00 7.15 307 GLU A C 1
ATOM 2363 O O . GLU A 1 307 ? -1.741 17.134 -6.658 1.00 7.03 307 GLU A O 1
ATOM 2369 N N . LEU A 1 308 ? -1.788 14.926 -6.452 1.00 7.23 308 LEU A N 1
ATOM 2370 C CA . LEU A 1 308 ? -0.923 14.905 -5.291 1.00 6.81 308 LEU A CA 1
ATOM 2371 C C . LEU A 1 308 ? 0.395 15.615 -5.570 1.00 6.57 308 LEU A C 1
ATOM 2372 O O . LEU A 1 308 ? 0.857 16.422 -4.768 1.00 7.49 308 LEU A O 1
ATOM 2377 N N . LYS A 1 309 ? 1.002 15.311 -6.712 1.00 6.72 309 LYS A N 1
ATOM 2378 C CA . LYS A 1 309 ? 2.314 15.885 -7.042 1.00 7.88 309 LYS A CA 1
ATOM 2379 C C . LYS A 1 309 ? 2.278 17.398 -7.238 1.00 7.76 309 LYS A C 1
ATOM 2380 O O . LYS A 1 309 ? 3.301 18.068 -7.079 1.00 7.30 309 LYS A O 1
ATOM 2386 N N . ARG A 1 310 ? 1.096 17.946 -7.542 1.00 7.58 310 ARG A N 1
ATOM 2387 C CA . ARG A 1 310 ? 0.947 19.400 -7.638 1.00 8.16 310 ARG A CA 1
ATOM 2388 C C . ARG A 1 310 ? 0.913 20.127 -6.283 1.00 7.86 310 ARG A C 1
ATOM 2389 O O . ARG A 1 310 ? 1.002 21.353 -6.236 1.00 8.54 310 ARG A O 1
ATOM 2397 N N . LEU A 1 311 ? 0.808 19.386 -5.172 1.00 7.09 311 LEU A N 1
ATOM 2398 C CA . LEU A 1 311 ? 0.759 19.983 -3.839 1.00 7.67 311 LEU A CA 1
ATOM 2399 C C . LEU A 1 311 ? 2.153 20.287 -3.335 1.00 8.17 311 LEU A C 1
ATOM 2400 O O . LEU A 1 311 ? 3.042 19.424 -3.393 1.00 8.02 311 LEU A O 1
ATOM 2405 N N . GLU A 1 312 ? 2.335 21.503 -2.830 1.00 9.28 312 GLU A N 1
ATOM 2406 C CA . GLU A 1 312 ? 3.574 21.864 -2.131 1.00 9.79 312 GLU A CA 1
ATOM 2407 C C . GLU A 1 312 ? 3.929 20.849 -1.045 1.00 9.17 312 GLU A C 1
ATOM 2408 O O . GLU A 1 312 ? 5.092 20.495 -0.886 1.00 8.58 312 GLU A O 1
ATOM 2414 N N . ARG A 1 313 ? 2.919 20.405 -0.295 1.00 9.20 313 ARG A N 1
ATOM 2415 C CA . ARG A 1 313 ? 3.143 19.459 0.803 1.00 9.26 313 ARG A CA 1
ATOM 2416 C C . ARG A 1 313 ? 3.842 18.187 0.293 1.00 7.57 313 ARG A C 1
ATOM 2417 O O . ARG A 1 313 ? 4.689 17.637 0.992 1.00 6.85 313 ARG A O 1
ATOM 2425 N N . TRP A 1 314 ? 3.493 17.745 -0.919 1.00 6.63 314 TRP A N 1
ATOM 2426 C CA . TRP A 1 314 ? 4.097 16.549 -1.527 1.00 6.92 314 TRP A CA 1
ATOM 2427 C C . TRP A 1 314 ? 5.523 16.838 -1.962 1.00 7.14 314 TRP A C 1
ATOM 2428 O O . TRP A 1 314 ? 6.444 16.046 -1.728 1.00 6.68 314 TRP A O 1
ATOM 2439 N N . GLN A 1 315 ? 5.707 17.984 -2.624 1.00 7.12 315 GLN A N 1
ATOM 2440 C CA . GLN A 1 315 ? 7.014 18.356 -3.154 1.00 8.43 315 GLN A CA 1
ATOM 2441 C C . GLN A 1 315 ? 8.025 18.455 -2.020 1.00 7.70 315 GLN A C 1
ATOM 2442 O O . GLN A 1 315 ? 9.152 17.953 -2.154 1.00 8.51 315 GLN A O 1
ATOM 2448 N N . GLN A 1 316 ? 7.607 19.040 -0.902 1.00 6.53 316 GLN A N 1
ATOM 2449 C CA . GLN A 1 316 ? 8.475 19.173 0.275 1.00 7.49 316 GLN A CA 1
ATOM 2450 C C . GLN A 1 316 ? 8.715 17.840 0.987 1.00 6.76 316 GLN A C 1
ATOM 2451 O O . GLN A 1 316 ? 9.858 17.491 1.283 1.00 6.31 316 GLN A O 1
ATOM 2457 N N . ALA A 1 317 ? 7.634 17.100 1.232 1.00 6.26 317 ALA A N 1
ATOM 2458 C CA . ALA A 1 317 ? 7.724 15.813 1.945 1.00 6.55 317 ALA A CA 1
ATOM 2459 C C . ALA A 1 317 ? 8.620 14.830 1.212 1.00 6.62 317 ALA A C 1
ATOM 2460 O O . ALA A 1 317 ? 9.478 14.197 1.814 1.00 6.74 317 ALA A O 1
ATOM 2462 N N . SER A 1 318 ? 8.445 14.733 -0.101 1.00 7.37 318 SER A N 1
ATOM 2463 C CA . SER A 1 318 ? 9.247 13.801 -0.892 1.00 7.61 318 SER A CA 1
ATOM 2464 C C . SER A 1 318 ? 10.734 14.186 -0.832 1.00 7.14 318 SER A C 1
ATOM 2465 O O . SER A 1 318 ? 11.594 13.324 -0.599 1.00 8.04 318 SER A O 1
ATOM 2468 N N . ALA A 1 319 ? 11.037 15.476 -0.987 1.00 7.16 319 ALA A N 1
ATOM 2469 C CA . ALA A 1 319 ? 12.438 15.935 -0.917 1.00 6.17 319 ALA A CA 1
ATOM 2470 C C . ALA A 1 319 ? 13.027 15.664 0.465 1.00 6.38 319 ALA A C 1
ATOM 2471 O O . ALA A 1 319 ? 14.138 15.161 0.582 1.00 6.64 319 ALA A O 1
ATOM 2473 N N . ASN A 1 320 ? 12.258 15.967 1.498 1.00 4.88 320 ASN A N 1
ATOM 2474 C CA . ASN A 1 320 ? 12.703 15.826 2.897 1.00 5.43 320 ASN A CA 1
ATOM 2475 C C . ASN A 1 320 ? 12.915 14.354 3.283 1.00 5.41 320 ASN A C 1
ATOM 2476 O O . ASN A 1 320 ? 13.850 14.026 4.003 1.00 5.79 320 ASN A O 1
ATOM 2481 N N . MET A 1 321 ? 12.053 13.469 2.802 1.00 5.15 321 MET A N 1
ATOM 2482 C CA . MET A 1 321 ? 12.207 12.028 3.105 1.00 5.86 321 MET A CA 1
ATOM 2483 C C . MET A 1 321 ? 13.445 11.453 2.417 1.00 6.21 321 MET A C 1
ATOM 2484 O O . MET A 1 321 ? 14.202 10.682 3.018 1.00 5.92 321 MET A O 1
ATOM 2489 N N . GLN A 1 322 ? 13.673 11.818 1.162 1.00 6.32 322 GLN A N 1
ATOM 2490 C CA . GLN A 1 322 ? 14.900 11.355 0.491 1.00 6.84 322 GLN A CA 1
ATOM 2491 C C . GLN A 1 322 ? 16.149 11.847 1.228 1.00 6.26 322 GLN A C 1
ATOM 2492 O O . GLN A 1 322 ? 17.108 11.096 1.442 1.00 6.39 322 GLN A O 1
ATOM 2498 N N . ARG A 1 323 ? 16.132 13.104 1.639 1.00 6.45 323 ARG A N 1
ATOM 2499 C CA . ARG A 1 323 ? 17.260 13.666 2.392 1.00 6.23 323 ARG A CA 1
ATOM 2500 C C . ARG A 1 323 ? 17.467 12.997 3.743 1.00 5.79 323 ARG A C 1
ATOM 2501 O O . ARG A 1 323 ? 18.595 12.771 4.170 1.00 5.61 323 ARG A O 1
ATOM 2509 N N . LEU A 1 324 ? 16.373 12.681 4.426 1.00 4.73 324 LEU A N 1
ATOM 2510 C CA . LEU A 1 324 ? 16.458 12.000 5.707 1.00 5.49 324 LEU A CA 1
ATOM 2511 C C . LEU A 1 324 ? 17.075 10.600 5.533 1.00 5.20 324 LEU A C 1
ATOM 2512 O O . LEU A 1 324 ? 17.936 10.198 6.320 1.00 5.08 324 LEU A O 1
ATOM 2517 N N . ILE A 1 325 ? 16.666 9.877 4.486 1.00 5.82 325 ILE A N 1
ATOM 2518 C CA . ILE A 1 325 ? 17.284 8.574 4.173 1.00 6.22 325 ILE A CA 1
ATOM 2519 C C . ILE A 1 325 ? 18.801 8.748 3.980 1.00 6.85 325 ILE A C 1
ATOM 2520 O O . ILE A 1 325 ? 19.624 8.037 4.587 1.00 6.81 325 ILE A O 1
ATOM 2525 N N . GLU A 1 326 ? 19.165 9.739 3.184 1.00 7.33 326 GLU A N 1
ATOM 2526 C CA . GLU A 1 326 ? 20.571 10.028 2.912 1.00 8.45 326 GLU A CA 1
ATOM 2527 C C . GLU A 1 326 ? 21.388 10.418 4.149 1.00 9.06 326 GLU A C 1
ATOM 2528 O O . GLU A 1 326 ? 22.603 10.182 4.182 1.00 9.37 326 GLU A O 1
ATOM 2534 N N . GLN A 1 327 ? 20.744 11.019 5.146 1.00 8.40 327 GLN A N 1
ATOM 2535 C CA . GLN A 1 327 ? 21.432 11.418 6.373 1.00 9.47 327 GLN A CA 1
ATOM 2536 C C . GLN A 1 327 ? 21.939 10.225 7.169 1.00 9.90 327 GLN A C 1
ATOM 2537 O O . GLN A 1 327 ? 23.061 10.254 7.684 1.00 10.72 327 GLN A O 1
ATOM 2543 N N . PHE A 1 328 ? 21.135 9.169 7.267 1.00 9.12 328 PHE A N 1
ATOM 2544 C CA . PHE A 1 328 ? 21.455 8.073 8.195 1.00 10.35 328 PHE A CA 1
ATOM 2545 C C . PHE A 1 328 ? 21.696 6.700 7.554 1.00 11.08 328 PHE A C 1
ATOM 2546 O O . PHE A 1 328 ? 22.181 5.777 8.238 1.00 12.08 3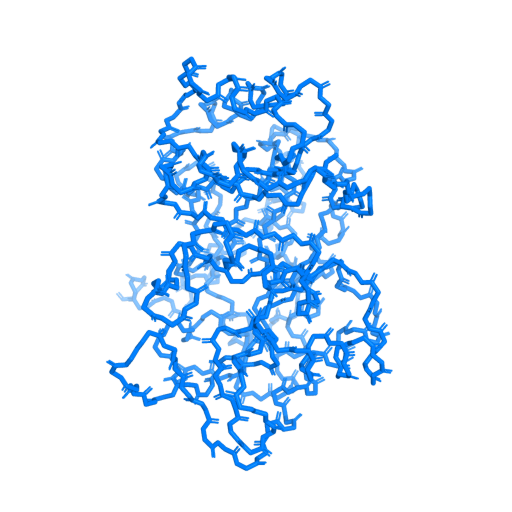28 PHE A O 1
ATOM 2554 N N . SER A 1 329 ? 21.381 6.546 6.274 1.00 11.94 329 SER A N 1
ATOM 2555 C CA . SER A 1 329 ? 21.536 5.251 5.603 1.00 14.13 329 SER A CA 1
ATOM 2556 C C . SER A 1 329 ? 23.018 4.935 5.449 1.00 15.77 329 SER A C 1
ATOM 2557 O O . SER A 1 329 ? 23.763 5.742 4.925 1.00 15.58 329 SER A O 1
ATOM 2560 N N . GLU A 1 330 ? 23.429 3.759 5.915 1.00 17.23 330 GLU A N 1
ATOM 2561 C CA . GLU A 1 330 ? 24.800 3.288 5.678 1.00 18.58 330 GLU A CA 1
ATOM 2562 C C . GLU A 1 330 ? 25.044 3.126 4.174 1.00 19.43 330 GLU A C 1
ATOM 2563 O O . GLU A 1 330 ? 26.140 3.414 3.699 1.00 19.15 330 GLU A O 1
ATOM 2569 N N . HIS A 1 331 ? 24.020 2.678 3.436 1.00 20.57 331 HIS A N 1
ATOM 2570 C CA . HIS A 1 331 ? 24.091 2.551 1.972 1.00 20.92 331 HIS A CA 1
ATOM 2571 C C . HIS A 1 331 ? 24.431 3.860 1.243 1.00 21.20 331 HIS A C 1
ATOM 2572 O O . HIS A 1 331 ? 25.145 3.852 0.229 1.00 21.42 331 HIS A O 1
ATOM 2579 N N . HIS A 1 332 ? 23.923 4.975 1.758 1.00 21.06 332 HIS A N 1
ATOM 2580 C CA . HIS A 1 332 ? 24.213 6.293 1.189 1.00 21.25 332 HIS A CA 1
ATOM 2581 C C . HIS A 1 332 ? 25.464 6.931 1.822 1.00 21.26 332 HIS A C 1
ATOM 2582 O O . HIS A 1 332 ? 25.652 8.148 1.743 1.00 21.58 332 HIS A O 1
ATOM 2589 N N . HIS A 1 333 ? 26.311 6.113 2.448 1.00 21.22 333 HIS A N 1
ATOM 2590 C CA . HIS A 1 333 ? 27.593 6.582 2.995 1.00 21.01 333 HIS A CA 1
ATOM 2591 C C . HIS A 1 333 ? 28.743 5.642 2.602 1.00 22.00 333 HIS A C 1
ATOM 2592 O O . HIS A 1 333 ? 28.605 4.849 1.664 1.00 22.99 333 HIS A O 1
#

B-factor: mean 11.82, std 7.27, range [2.6, 68.16]

Foldseek 3Di:
DAFEEEEDQALADDPVRLVLLLQLNAAEYEDALRNDDDLVSLLVRLVSSCVSNVDDHAYEYADQADPGHSYDVHAQGFHQLQLLLVDPNSLQLLLLRLQRSLVVCLQSVHLAHQDDELAAAQQPPVCHSSQNYHFLVSRLSRRVSSLNNNPVQQAAYEYDAPLHDHQQNDDPVDLATEDADLDPCRSNVNVLVCQVVVRHQEYHHHSYHHVNQDGGGLLQALCNQPVPCCVVSPRDHAYEHDQQCSDDCPPQHALLSVQVRSVVSHHRHYYHYPCVVSSVVNSVDHPTDDRVRCVSRGGDDHDHPVVVVPDPSNVVSSVSSVVSCCVDPPVND

Nearest PDB structures (foldseek):
  1y65-assembly1_A  TM=9.875E-01  e=6.634E-64  Vibrio cholerae
  4gvf-assembly1_A  TM=9.813E-01  e=7.746E-45  Salmonella enterica subsp. enterica serovar Typhimurium str. LT2
  4gvi-assembly1_A  TM=9.651E-01  e=8.706E-44  Salmonella enterica subsp. enterica serovar Typhimurium str. LT2
  4hzm-assembly1_A  TM=9.671E-01  e=6.868E-43  Salmonella enterica subsp. enterica serovar Typhimurium str. LT2
  4gvi-assembly2_B  TM=9.655E-01  e=1.101E-42  Salmonella enterica subsp. enterica serovar Typhimurium str. LT2

Radius of gyration: 19.02 Å; Cα contacts (8 Å, |Δi|>4): 756; chains: 1; bounding box: 48×52×48 Å

InterPro domains:
  IPR001764 Glycoside hydrolase, family 3, N-terminal [PF00933] (12-289)
  IPR017853 Glycoside hydrolase superfamily [SSF51445] (2-290)
  IPR019800 Glycoside hydrolase, family 3, active site [PS00775] (228-245)
  IPR022956 Beta-hexosaminidase, bacterial [MF_00364] (3-326)
  IPR036962 Glycoside hydrolase, family 3, N-terminal domain superfamily [G3DSA:3.20.20.300] (1-330)
  IPR050226 NagZ Beta-hexosaminidase [PTHR30480] (3-287)

CATH classification: 3.20.20.300